Protein AF-A0A1E7GES3-F1 (afdb_monomer)

Sequence (206 aa):
MYNKTPISSASFEKSIEALRTAEHFNYSTVFGIPPYSEETYDLNSEGAPLFCSWVNRSVFEFFNKADSENVMKPSPYSPDGISWTKIVYALEVKPERNITTLPVKNSDSYTNSLLVVDDTGEELINTPVIEKIAFLRNGTYKHYSRNYQDIPQLNLTNHTFVRTSFERTYGTHMNVCVSINNQNLILDDDLNAILVRYSDGGYHFV

Radius of gyration: 19.33 Å; Cα contacts (8 Å, |Δi|>4): 380; chains: 1; bounding box: 48×32×54 Å

pLDDT: mean 76.45, std 16.02, range [36.81, 96.5]

Foldseek 3Di:
DPPPPDQDPVNVVVQVVLLVLLLPDCLCVQQVHDQWDQPPPPDPDPDRDIDGLHDHPVNVVVVVVCQVVCVVAPDPPPPADTKHKDKDKDKDKDFFWWKKWDWDDDPPDLFIWIWIATPVRDTLDTGPHDDSKWFDDPNGTDDDGGNDDDDDIDTDGGKMKMKIKMWMWIDDPQKIKIKIKIWIFIADPVRDGRMIHIDIDMDMGD

Structure (mmCIF, N/CA/C/O backbone):
data_AF-A0A1E7GES3-F1
#
_entry.id   AF-A0A1E7GES3-F1
#
loop_
_atom_site.group_PDB
_atom_site.id
_atom_site.type_symbol
_atom_site.label_atom_id
_atom_site.label_alt_id
_atom_site.label_comp_id
_atom_site.label_asym_id
_atom_site.label_entity_id
_atom_site.label_seq_id
_atom_site.pdbx_PDB_ins_code
_atom_site.Cartn_x
_atom_site.Cartn_y
_atom_site.Cartn_z
_atom_site.occupancy
_atom_site.B_iso_or_equiv
_atom_site.auth_seq_id
_atom_site.auth_comp_id
_atom_site.auth_asym_id
_atom_site.auth_atom_id
_atom_site.pdbx_PDB_model_num
ATOM 1 N N . MET A 1 1 ? 15.738 18.668 23.396 1.00 38.81 1 MET A N 1
ATOM 2 C CA . MET A 1 1 ? 15.346 17.284 23.741 1.00 38.81 1 MET A CA 1
ATOM 3 C C . MET A 1 1 ? 14.454 16.778 22.625 1.00 38.81 1 MET A C 1
ATOM 5 O O . MET A 1 1 ? 13.537 17.497 22.258 1.00 38.81 1 MET A O 1
ATOM 9 N N . TYR A 1 2 ? 14.737 15.610 22.047 1.00 43.72 2 TYR A N 1
ATOM 10 C CA . TYR A 1 2 ? 13.794 14.980 21.121 1.00 43.72 2 TYR A CA 1
ATOM 11 C C . TYR A 1 2 ? 12.596 14.490 21.938 1.00 43.72 2 TYR A C 1
ATOM 13 O O . TYR A 1 2 ? 12.787 13.678 22.844 1.00 43.72 2 TYR A O 1
ATOM 21 N N . ASN A 1 3 ? 11.389 14.977 21.639 1.00 47.75 3 ASN A N 1
ATOM 22 C CA . ASN A 1 3 ? 10.146 14.398 22.150 1.00 47.75 3 ASN A CA 1
ATOM 23 C C . ASN A 1 3 ? 9.973 13.013 21.514 1.00 47.75 3 ASN A C 1
ATOM 25 O O . ASN A 1 3 ? 9.274 12.853 20.519 1.00 47.75 3 ASN A O 1
ATOM 29 N N . LYS A 1 4 ? 10.685 12.012 22.035 1.00 54.91 4 LYS A N 1
ATOM 30 C CA . LYS A 1 4 ? 10.465 10.618 21.666 1.00 54.91 4 LYS A CA 1
ATOM 31 C C . LYS A 1 4 ? 9.252 10.143 22.446 1.00 54.91 4 LYS A C 1
ATOM 33 O O . LYS A 1 4 ? 9.386 9.758 23.604 1.00 54.91 4 LYS A O 1
ATOM 38 N N . THR A 1 5 ? 8.080 10.188 21.823 1.00 59.94 5 THR A N 1
ATOM 39 C CA . THR A 1 5 ? 6.953 9.372 22.276 1.00 59.94 5 THR A CA 1
ATOM 40 C C . THR A 1 5 ? 7.456 7.923 22.335 1.00 59.94 5 THR A C 1
ATOM 42 O O . THR A 1 5 ? 7.924 7.419 21.310 1.00 59.94 5 THR A O 1
ATOM 45 N N . PRO A 1 6 ? 7.487 7.273 23.512 1.00 66.19 6 PRO A N 1
ATOM 46 C CA . PRO A 1 6 ? 7.988 5.912 23.616 1.00 66.19 6 PRO A CA 1
ATOM 47 C C . PRO A 1 6 ? 7.076 4.978 22.819 1.00 66.19 6 PRO A C 1
ATOM 49 O O . PRO A 1 6 ? 5.867 4.961 23.034 1.00 66.19 6 PRO A O 1
ATOM 52 N N . ILE A 1 7 ? 7.658 4.202 21.907 1.00 68.75 7 ILE A N 1
ATOM 53 C CA . ILE A 1 7 ? 6.948 3.132 21.201 1.00 68.75 7 ILE A CA 1
ATOM 54 C C . ILE A 1 7 ? 6.957 1.907 22.119 1.00 68.75 7 ILE A C 1
ATOM 56 O O . ILE A 1 7 ? 8.018 1.505 22.601 1.00 68.75 7 ILE A O 1
ATOM 60 N N . SER A 1 8 ? 5.787 1.331 22.397 1.00 76.75 8 SER A N 1
ATOM 61 C CA . SER A 1 8 ? 5.688 0.101 23.191 1.00 76.75 8 SER A CA 1
ATOM 62 C C . SER A 1 8 ? 6.166 -1.114 22.382 1.00 76.75 8 SER A C 1
ATOM 64 O O . SER A 1 8 ? 6.062 -1.119 21.156 1.00 76.75 8 SER A O 1
ATOM 66 N N . SER A 1 9 ? 6.651 -2.171 23.051 1.00 74.75 9 SER A N 1
ATOM 67 C CA . SER A 1 9 ? 7.041 -3.422 22.364 1.00 74.75 9 SER A CA 1
ATOM 68 C C . SER A 1 9 ? 5.885 -4.002 21.550 1.00 74.75 9 SER A C 1
ATOM 70 O O . SER A 1 9 ? 6.075 -4.383 20.404 1.00 74.75 9 SER A O 1
ATOM 72 N N . ALA A 1 10 ? 4.668 -3.973 22.104 1.00 81.88 10 ALA A N 1
ATOM 73 C CA . ALA A 1 10 ? 3.470 -4.451 21.420 1.00 81.88 10 ALA A CA 1
ATOM 74 C C . ALA A 1 10 ? 3.170 -3.653 20.138 1.00 81.88 10 ALA A C 1
ATOM 76 O O . ALA A 1 10 ? 2.887 -4.241 19.100 1.00 81.88 10 ALA A O 1
ATOM 77 N N . SER A 1 11 ? 3.283 -2.320 20.182 1.00 79.31 11 SER A N 1
ATOM 78 C CA . SER A 1 11 ? 3.088 -1.467 19.001 1.00 79.31 11 SER A CA 1
ATOM 79 C C . SER A 1 11 ? 4.183 -1.696 17.949 1.00 79.31 11 SER A C 1
ATOM 81 O O . SER A 1 11 ? 3.908 -1.717 16.748 1.00 79.31 11 SER A O 1
ATOM 83 N N . PHE A 1 12 ? 5.422 -1.951 18.386 1.00 84.31 12 PHE A N 1
ATOM 84 C CA . PHE A 1 12 ? 6.518 -2.325 17.494 1.00 84.31 12 PHE A CA 1
ATOM 85 C C . PHE A 1 12 ? 6.279 -3.686 16.821 1.00 84.31 12 PHE A C 1
ATOM 87 O O . PHE A 1 12 ? 6.375 -3.783 15.601 1.00 84.31 12 PHE A O 1
ATOM 94 N N . GLU A 1 13 ? 5.921 -4.719 17.584 1.00 87.00 13 GLU A N 1
ATOM 95 C CA . GLU A 1 13 ? 5.613 -6.060 17.067 1.00 87.00 13 GLU A CA 1
ATOM 96 C C . GLU A 1 13 ? 4.455 -6.026 16.065 1.00 87.00 13 GLU A C 1
ATOM 98 O O . GLU A 1 13 ? 4.609 -6.521 14.946 1.00 87.00 13 GLU A O 1
ATOM 103 N N . LYS A 1 14 ? 3.359 -5.332 16.401 1.00 85.62 14 LYS A N 1
ATOM 104 C CA . LYS A 1 14 ? 2.244 -5.085 15.475 1.00 85.62 14 LYS A CA 1
ATOM 105 C C . LYS A 1 14 ? 2.695 -4.380 14.200 1.00 85.62 14 LYS A C 1
ATOM 107 O O . LYS A 1 14 ? 2.267 -4.744 13.111 1.00 85.62 14 LYS A O 1
ATOM 112 N N . SER A 1 15 ? 3.585 -3.393 14.307 1.00 88.44 15 SER A N 1
ATOM 113 C CA . SER A 1 15 ? 4.104 -2.677 13.134 1.00 88.44 15 SER A CA 1
ATOM 114 C C . SER A 1 15 ? 4.914 -3.593 12.210 1.00 88.44 15 SER A C 1
ATOM 116 O O . SER A 1 15 ? 4.820 -3.480 10.988 1.00 88.44 15 SER A O 1
ATOM 118 N N . ILE A 1 16 ? 5.687 -4.529 12.772 1.00 90.81 16 ILE A N 1
ATOM 119 C CA . ILE A 1 16 ? 6.416 -5.543 11.996 1.00 90.81 16 ILE A CA 1
ATOM 120 C C . ILE A 1 16 ? 5.449 -6.520 11.321 1.00 90.81 16 ILE A C 1
ATOM 122 O O . ILE A 1 16 ? 5.663 -6.896 10.167 1.00 90.81 16 ILE A O 1
ATOM 126 N N . GLU A 1 17 ? 4.391 -6.931 12.011 1.00 92.38 17 GLU A N 1
ATOM 127 C CA . GLU A 1 17 ? 3.385 -7.841 11.464 1.00 92.38 17 GLU A CA 1
ATOM 128 C C . GLU A 1 17 ? 2.563 -7.191 10.342 1.00 92.38 17 GLU A C 1
ATOM 130 O O . GLU A 1 17 ? 2.386 -7.781 9.272 1.00 92.38 17 GLU A O 1
ATOM 135 N N . ALA A 1 18 ? 2.162 -5.934 10.531 1.00 92.75 18 ALA A N 1
ATOM 136 C CA . ALA A 1 18 ? 1.518 -5.110 9.516 1.00 92.75 18 ALA A CA 1
ATOM 137 C C . ALA A 1 18 ? 2.400 -4.950 8.271 1.00 92.75 18 ALA A C 1
ATOM 139 O O . ALA A 1 18 ? 1.929 -5.130 7.147 1.00 92.75 18 ALA A O 1
ATOM 140 N N . LEU A 1 19 ? 3.696 -4.685 8.459 1.00 91.19 19 LEU A N 1
ATOM 141 C CA . LEU A 1 19 ? 4.647 -4.602 7.353 1.00 91.19 19 LEU A CA 1
ATOM 142 C C . LEU A 1 19 ? 4.754 -5.930 6.591 1.00 91.19 19 LEU A C 1
ATOM 144 O O . LEU A 1 19 ? 4.669 -5.942 5.364 1.00 91.19 19 LEU A O 1
ATOM 148 N N . ARG A 1 20 ? 4.900 -7.057 7.299 1.00 91.12 20 ARG A N 1
ATOM 149 C CA . ARG A 1 20 ? 4.947 -8.388 6.667 1.00 91.12 20 ARG A CA 1
ATOM 150 C C . ARG A 1 20 ? 3.675 -8.677 5.882 1.00 91.12 20 ARG A C 1
ATOM 152 O O . ARG A 1 20 ? 3.762 -9.186 4.769 1.00 91.12 20 ARG A O 1
ATOM 159 N N . THR A 1 21 ? 2.518 -8.330 6.437 1.00 92.06 21 THR A N 1
ATOM 160 C CA . THR A 1 21 ? 1.225 -8.476 5.759 1.00 92.06 21 THR A CA 1
ATOM 161 C C . THR A 1 21 ? 1.199 -7.667 4.469 1.00 92.06 21 THR A C 1
ATOM 163 O O . THR A 1 21 ? 0.837 -8.201 3.423 1.00 92.06 21 THR A O 1
ATOM 166 N N . ALA A 1 22 ? 1.659 -6.415 4.509 1.00 90.94 22 ALA A N 1
ATOM 167 C CA . ALA A 1 22 ? 1.709 -5.562 3.329 1.00 90.94 22 ALA A CA 1
ATOM 168 C C . ALA A 1 22 ? 2.637 -6.097 2.232 1.00 90.94 22 ALA A C 1
ATOM 170 O O . ALA A 1 22 ? 2.274 -6.068 1.058 1.00 90.94 22 ALA A O 1
ATOM 171 N N . GLU A 1 23 ? 3.797 -6.640 2.603 1.00 87.44 23 GLU A N 1
ATOM 172 C CA . GLU A 1 23 ? 4.754 -7.233 1.660 1.00 87.44 23 GLU A CA 1
ATOM 173 C C . GLU A 1 23 ? 4.228 -8.516 0.988 1.00 87.44 23 GLU A C 1
ATOM 175 O O . GLU A 1 23 ? 4.597 -8.810 -0.150 1.00 87.44 23 GLU A O 1
ATOM 180 N N . HIS A 1 24 ? 3.348 -9.266 1.659 1.00 87.50 24 HIS A N 1
ATOM 181 C CA . HIS A 1 24 ? 2.727 -10.484 1.120 1.00 87.50 24 HIS A CA 1
ATOM 182 C C . HIS A 1 24 ? 1.350 -10.236 0.493 1.00 87.50 24 HIS A C 1
ATOM 184 O O . HIS A 1 24 ? 0.748 -11.160 -0.062 1.00 87.50 24 HIS A O 1
ATOM 190 N N . PHE A 1 25 ? 0.841 -9.005 0.561 1.00 89.12 25 PHE A N 1
ATOM 191 C CA . PHE A 1 25 ? -0.470 -8.676 0.032 1.00 89.12 25 PHE A CA 1
ATOM 192 C C . PHE A 1 25 ? -0.490 -8.796 -1.496 1.00 89.12 25 PHE A C 1
ATOM 194 O O . PHE A 1 25 ? 0.336 -8.217 -2.202 1.00 89.12 25 PHE A O 1
ATOM 201 N N . ASN A 1 26 ? -1.457 -9.544 -2.026 1.00 86.31 26 ASN A N 1
ATOM 202 C CA . ASN A 1 26 ? -1.526 -9.863 -3.448 1.00 86.31 26 ASN A CA 1
ATOM 203 C C . ASN A 1 26 ? -2.291 -8.780 -4.232 1.00 86.31 26 ASN A C 1
ATOM 205 O O . ASN A 1 26 ? -3.466 -8.937 -4.578 1.00 86.31 26 ASN A O 1
ATOM 209 N N . TYR A 1 27 ? -1.602 -7.677 -4.538 1.00 85.69 27 TYR A N 1
ATOM 210 C CA . TYR A 1 27 ? -2.146 -6.571 -5.337 1.00 85.69 27 TYR A CA 1
ATOM 211 C C . TYR A 1 27 ? -2.592 -7.008 -6.739 1.00 85.69 27 TYR A C 1
ATOM 213 O O . TYR A 1 27 ? -3.569 -6.466 -7.255 1.00 85.69 27 TYR A O 1
ATOM 221 N N . SER A 1 28 ? -1.926 -8.006 -7.330 1.00 81.69 28 SER A N 1
ATOM 222 C CA . SER A 1 28 ? -2.285 -8.580 -8.632 1.00 81.69 28 SER A CA 1
ATOM 223 C C . SER A 1 28 ? -3.689 -9.167 -8.642 1.00 81.69 28 SER A C 1
ATOM 225 O O . SER A 1 28 ? -4.471 -8.888 -9.546 1.00 81.69 28 SER A O 1
ATOM 227 N N . THR A 1 29 ? -4.033 -9.940 -7.611 1.00 85.06 29 THR A N 1
ATOM 228 C CA . THR A 1 29 ? -5.359 -10.562 -7.482 1.00 85.06 29 THR A CA 1
ATOM 229 C C . THR A 1 29 ? -6.433 -9.523 -7.238 1.00 85.06 29 THR A C 1
ATOM 231 O O . THR A 1 29 ? -7.508 -9.616 -7.820 1.00 85.06 29 THR A O 1
ATOM 234 N N . VAL A 1 30 ? -6.135 -8.525 -6.402 1.00 88.25 30 VAL A N 1
ATOM 235 C CA . VAL A 1 30 ? -7.057 -7.420 -6.152 1.00 88.25 30 VAL A CA 1
ATOM 236 C C . VAL A 1 30 ? -7.297 -6.688 -7.467 1.00 88.25 30 VAL A C 1
ATOM 238 O O . VAL A 1 30 ? -8.394 -6.742 -7.994 1.00 88.25 30 VAL A O 1
ATOM 241 N N . PHE A 1 31 ? -6.291 -6.067 -8.075 1.00 85.62 31 PHE A N 1
ATOM 242 C CA . PHE A 1 31 ? -6.511 -5.180 -9.223 1.00 85.62 31 PHE A CA 1
ATOM 243 C C . PHE A 1 31 ? -6.587 -5.863 -10.593 1.00 85.62 31 PHE A C 1
ATOM 245 O O . PHE A 1 31 ? -6.745 -5.165 -11.593 1.00 85.62 31 PHE A O 1
ATOM 252 N N . GLY A 1 32 ? -6.479 -7.192 -10.666 1.00 83.25 32 GLY A N 1
ATOM 253 C CA . GLY A 1 32 ? -6.430 -7.921 -11.935 1.00 83.25 32 GLY A CA 1
ATOM 254 C C . GLY A 1 32 ? -5.218 -7.546 -12.793 1.00 83.25 32 GLY A C 1
ATOM 255 O O . GLY A 1 32 ? -5.300 -7.586 -14.018 1.00 83.25 32 GLY A O 1
ATOM 256 N N . ILE A 1 33 ? -4.114 -7.138 -12.159 1.00 78.69 33 ILE A N 1
ATOM 257 C CA . ILE A 1 33 ? -2.877 -6.732 -12.836 1.00 78.69 33 ILE A CA 1
ATOM 258 C C . ILE A 1 33 ? -1.853 -7.866 -12.779 1.00 78.69 33 ILE A C 1
ATOM 260 O O . ILE A 1 33 ? -1.766 -8.556 -11.759 1.00 78.69 33 ILE A O 1
ATOM 264 N N . PRO A 1 34 ? -1.046 -8.077 -13.829 1.00 75.56 34 PRO A N 1
ATOM 265 C CA . PRO A 1 34 ? 0.044 -9.033 -13.741 1.00 75.56 34 PRO A CA 1
ATOM 266 C C . PRO A 1 34 ? 1.070 -8.558 -12.691 1.00 75.56 34 PRO A C 1
ATOM 268 O O . PRO A 1 34 ? 1.176 -7.360 -12.431 1.00 75.56 34 PRO A O 1
ATOM 271 N N . PRO A 1 35 ? 1.819 -9.469 -12.045 1.00 66.94 35 PRO A N 1
ATOM 272 C CA . PRO A 1 35 ? 2.854 -9.096 -11.072 1.00 66.94 35 PRO A CA 1
ATOM 273 C C . PRO A 1 35 ? 4.025 -8.342 -11.723 1.00 66.94 35 PRO A C 1
ATOM 275 O O . PRO A 1 35 ? 4.692 -7.535 -11.071 1.00 66.94 35 PRO A O 1
ATOM 278 N N . TYR A 1 36 ? 4.228 -8.577 -13.019 1.00 67.31 36 TYR A N 1
ATOM 279 C CA . TYR A 1 36 ? 5.188 -7.890 -13.867 1.00 67.31 36 TYR A CA 1
ATOM 280 C C . TYR A 1 36 ? 4.473 -7.408 -15.122 1.00 67.31 36 TYR A C 1
ATOM 282 O O . TYR A 1 36 ? 3.699 -8.159 -15.715 1.00 67.31 36 TYR A O 1
ATOM 290 N N . SER A 1 37 ? 4.742 -6.174 -15.524 1.00 62.34 37 SER A N 1
ATOM 291 C CA . SER A 1 37 ? 4.266 -5.630 -16.788 1.00 62.34 37 SER A CA 1
ATOM 292 C C . SER A 1 37 ? 5.451 -5.445 -17.723 1.00 62.34 37 SER A C 1
ATOM 294 O O . SER A 1 37 ? 6.488 -4.900 -17.342 1.00 62.34 37 SER A O 1
ATOM 296 N N . GLU A 1 38 ? 5.291 -5.879 -18.963 1.00 53.56 38 GLU A N 1
ATOM 297 C CA . GLU A 1 38 ? 6.081 -5.361 -20.071 1.00 53.56 38 GLU A CA 1
ATOM 298 C C . GLU A 1 38 ? 5.324 -4.125 -20.555 1.00 53.56 38 GLU A C 1
ATOM 300 O O . GLU A 1 38 ? 4.338 -4.252 -21.278 1.00 53.56 38 GLU A O 1
ATOM 305 N N . GLU A 1 39 ? 5.674 -2.921 -20.089 1.00 49.78 39 GLU A N 1
ATOM 306 C CA . GLU A 1 39 ? 5.153 -1.753 -20.799 1.00 49.78 39 GLU A CA 1
ATOM 307 C C . GLU A 1 39 ? 5.829 -1.664 -22.164 1.00 49.78 39 GLU A C 1
ATOM 309 O O . GLU A 1 39 ? 7.052 -1.588 -22.285 1.00 49.78 39 GLU A O 1
ATOM 314 N N . THR A 1 40 ? 4.976 -1.641 -23.184 1.00 42.75 40 THR A N 1
ATOM 315 C CA . THR A 1 40 ? 5.239 -1.319 -24.584 1.00 42.75 40 THR A CA 1
ATOM 316 C C . THR A 1 40 ? 5.593 0.161 -24.748 1.00 42.75 40 THR A C 1
ATOM 318 O O . THR A 1 40 ? 4.957 0.873 -25.525 1.00 42.75 40 THR A O 1
ATOM 321 N N . TYR A 1 41 ? 6.587 0.674 -24.019 1.00 43.69 41 TYR A N 1
ATOM 322 C CA . TYR A 1 41 ? 7.358 1.762 -24.610 1.00 43.69 41 TYR A CA 1
ATOM 323 C C . TYR A 1 41 ? 8.128 1.111 -25.742 1.00 43.69 41 TYR A C 1
ATOM 325 O O . TYR A 1 41 ? 8.923 0.212 -25.494 1.00 43.69 41 TYR A O 1
ATOM 333 N N . ASP A 1 42 ? 7.764 1.503 -26.957 1.00 37.16 42 ASP A N 1
ATOM 334 C CA . ASP A 1 42 ? 8.139 0.983 -28.271 1.00 37.16 42 ASP A CA 1
ATOM 335 C C . ASP A 1 42 ? 9.669 0.922 -28.476 1.00 37.16 42 ASP A C 1
ATOM 337 O O . ASP A 1 42 ? 10.272 1.642 -29.269 1.00 37.16 42 ASP A O 1
ATOM 341 N N . LEU A 1 43 ? 10.336 0.080 -27.697 1.00 40.78 43 LEU A N 1
ATOM 342 C CA . LEU A 1 43 ? 11.737 -0.253 -27.803 1.00 40.78 43 LEU A CA 1
ATOM 343 C C . LEU A 1 43 ? 11.761 -1.645 -28.411 1.00 40.78 43 LEU A C 1
ATOM 345 O O . LEU A 1 43 ? 11.716 -2.656 -27.716 1.00 40.78 43 LEU A O 1
ATOM 349 N N . ASN A 1 44 ? 11.849 -1.670 -29.740 1.00 37.31 44 ASN A N 1
ATOM 350 C CA . ASN A 1 44 ? 12.188 -2.829 -30.574 1.00 37.31 44 ASN A CA 1
ATOM 351 C C . ASN A 1 44 ? 13.583 -3.420 -30.250 1.00 37.31 44 ASN A C 1
ATOM 353 O O . ASN A 1 44 ? 14.296 -3.884 -31.136 1.00 37.31 44 ASN A O 1
ATOM 357 N N . SER A 1 45 ? 14.017 -3.380 -28.995 1.00 40.56 45 SER A N 1
ATOM 358 C CA . SER A 1 45 ? 15.297 -3.881 -28.530 1.00 40.56 45 SER A CA 1
ATOM 359 C C . SER A 1 45 ? 15.054 -4.972 -27.502 1.00 40.56 45 SER A C 1
ATOM 361 O O . SER A 1 45 ? 14.470 -4.719 -26.447 1.00 40.56 45 SER A O 1
ATOM 363 N N . GLU A 1 46 ? 15.540 -6.175 -27.804 1.00 36.81 46 GLU A N 1
ATOM 364 C CA . GLU A 1 46 ? 15.803 -7.218 -26.815 1.00 36.81 46 GLU A CA 1
ATOM 365 C C . GLU A 1 46 ? 16.443 -6.578 -25.568 1.00 36.81 46 GLU A C 1
ATOM 367 O O . GLU A 1 46 ? 17.569 -6.083 -25.626 1.00 36.81 46 GLU A O 1
ATOM 372 N N . GLY A 1 47 ? 15.693 -6.508 -24.462 1.00 44.81 47 GLY A N 1
ATOM 373 C CA . GLY A 1 47 ? 16.136 -5.834 -23.235 1.00 44.81 47 GLY A CA 1
ATOM 374 C C . GLY A 1 47 ? 15.199 -4.767 -22.662 1.00 44.81 47 GLY A C 1
ATOM 375 O O . GLY A 1 47 ? 15.637 -4.021 -21.785 1.00 44.81 47 GLY A O 1
ATOM 376 N N . ALA A 1 48 ? 13.935 -4.682 -23.102 1.00 43.44 48 ALA A N 1
ATOM 377 C CA . ALA A 1 48 ? 12.943 -3.836 -22.437 1.00 43.44 48 ALA A CA 1
ATOM 378 C C . ALA A 1 48 ? 12.891 -4.151 -20.922 1.00 43.44 48 ALA A C 1
ATOM 380 O O . ALA A 1 48 ? 12.960 -5.317 -20.517 1.00 43.44 48 ALA A O 1
ATOM 381 N N . PRO A 1 49 ? 12.815 -3.142 -20.045 1.00 49.28 49 PRO A N 1
ATOM 382 C CA . PR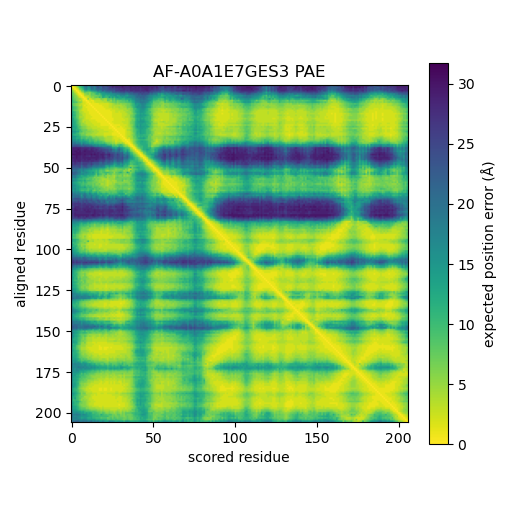O A 1 49 ? 12.940 -3.360 -18.613 1.00 49.28 49 PRO A CA 1
ATOM 383 C C . PRO A 1 49 ? 11.647 -3.954 -18.085 1.00 49.28 49 PRO A C 1
ATOM 385 O O . PRO A 1 49 ? 10.577 -3.383 -18.265 1.00 49.28 49 PRO A O 1
ATOM 388 N N . LEU A 1 50 ? 11.764 -5.051 -17.340 1.00 54.44 50 LEU A N 1
ATOM 389 C CA . LEU A 1 50 ? 10.660 -5.565 -16.537 1.00 54.44 50 LEU A CA 1
ATOM 390 C C . LEU A 1 50 ? 10.172 -4.484 -15.561 1.00 54.44 50 LEU A C 1
ATOM 392 O O . LEU A 1 50 ? 10.927 -4.053 -14.678 1.00 54.44 50 LEU A O 1
ATOM 396 N N . PHE A 1 51 ? 8.913 -4.064 -15.703 1.00 61.47 51 PHE A N 1
ATOM 397 C CA . PHE A 1 51 ? 8.241 -3.224 -14.720 1.00 61.47 51 PHE A CA 1
ATOM 398 C C . PHE A 1 51 ? 7.692 -4.129 -13.625 1.00 61.47 51 PHE A C 1
ATOM 400 O O . PHE A 1 51 ? 6.877 -5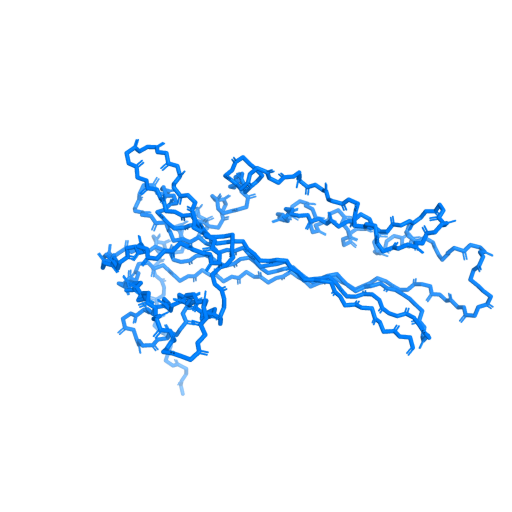.019 -13.873 1.00 61.47 51 PHE A O 1
ATOM 407 N N . CYS A 1 52 ? 8.148 -3.914 -12.394 1.00 61.69 52 CYS A N 1
ATOM 408 C CA . CYS A 1 52 ? 7.583 -4.607 -11.245 1.00 61.69 52 CYS A CA 1
ATOM 409 C C . CYS A 1 52 ? 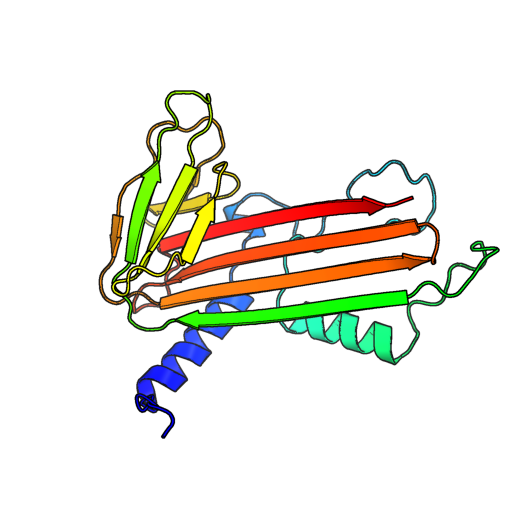6.288 -3.903 -10.855 1.00 61.69 52 CYS A C 1
ATOM 411 O O . CYS A 1 52 ? 6.307 -2.854 -10.209 1.00 61.69 52 CYS A O 1
ATOM 413 N N . SER A 1 53 ? 5.162 -4.482 -11.265 1.00 64.62 53 SER A N 1
ATOM 414 C CA . SER A 1 53 ? 3.838 -4.049 -10.820 1.00 64.62 53 SER A CA 1
ATOM 415 C C . SER A 1 53 ? 3.611 -4.405 -9.350 1.00 64.62 53 SER A C 1
ATOM 417 O O . SER A 1 53 ? 2.802 -3.784 -8.673 1.00 64.62 53 SER A O 1
ATOM 419 N N . TRP A 1 54 ? 4.369 -5.354 -8.805 1.00 68.00 54 TRP A N 1
ATOM 420 C CA . TRP A 1 54 ? 4.376 -5.666 -7.383 1.00 68.00 54 TRP A CA 1
ATOM 421 C C . TRP A 1 54 ? 5.800 -5.684 -6.837 1.00 68.00 54 TRP A C 1
ATOM 423 O O . TRP A 1 54 ? 6.692 -6.301 -7.418 1.00 68.00 54 TRP A O 1
ATOM 433 N N . VAL A 1 55 ? 6.008 -5.005 -5.708 1.00 67.00 55 VAL A N 1
ATOM 434 C CA . VAL A 1 55 ? 7.300 -4.960 -5.029 1.00 67.00 55 VAL A CA 1
ATOM 435 C C . VAL A 1 55 ? 7.137 -5.373 -3.575 1.00 67.00 55 VAL A C 1
ATOM 437 O O . VAL A 1 55 ? 6.337 -4.811 -2.838 1.00 67.00 55 VAL A O 1
ATOM 440 N N . ASN A 1 56 ? 7.952 -6.335 -3.160 1.00 73.31 56 ASN A N 1
ATOM 441 C CA . ASN A 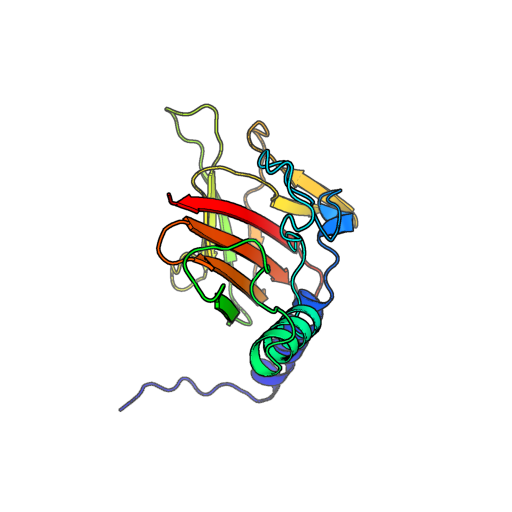1 56 ? 8.177 -6.675 -1.763 1.00 73.31 56 ASN A CA 1
ATOM 442 C C . ASN A 1 56 ? 9.684 -6.650 -1.466 1.00 73.31 56 ASN A C 1
ATOM 444 O O . ASN A 1 56 ? 10.508 -6.469 -2.372 1.00 73.31 56 ASN A O 1
ATOM 448 N N . ARG A 1 57 ? 10.060 -6.857 -0.199 1.00 73.81 57 ARG A N 1
ATOM 449 C CA . ARG A 1 57 ? 11.470 -6.882 0.212 1.00 73.81 57 ARG A CA 1
ATOM 450 C C . ARG A 1 57 ? 12.311 -7.885 -0.581 1.00 73.81 57 ARG A C 1
ATOM 452 O O . ARG A 1 57 ? 13.443 -7.560 -0.914 1.00 73.81 57 ARG A O 1
ATOM 459 N N . SER A 1 58 ? 11.786 -9.059 -0.932 1.00 74.75 58 SER A N 1
ATOM 460 C CA . SER A 1 58 ? 12.539 -10.046 -1.720 1.00 74.75 58 SER A CA 1
ATOM 461 C C . SER A 1 58 ? 12.837 -9.555 -3.138 1.00 74.75 58 SER A C 1
ATOM 463 O O . SER A 1 58 ? 13.943 -9.758 -3.636 1.00 74.75 58 SER A O 1
ATOM 465 N N . VAL A 1 59 ? 11.885 -8.867 -3.776 1.00 72.56 59 VAL A N 1
ATOM 466 C CA . VAL A 1 59 ? 12.094 -8.219 -5.081 1.00 72.56 59 VAL A CA 1
ATOM 467 C C . VAL A 1 59 ? 13.165 -7.132 -4.968 1.00 72.56 59 VAL A C 1
ATOM 469 O O . VAL A 1 59 ? 14.081 -7.088 -5.787 1.00 72.56 59 VAL A O 1
ATOM 472 N N . PHE A 1 60 ? 13.102 -6.298 -3.926 1.00 75.94 60 PHE A N 1
ATOM 473 C CA . PHE A 1 60 ? 14.137 -5.297 -3.660 1.00 75.94 60 PHE A CA 1
ATOM 474 C C . PHE A 1 60 ? 15.520 -5.933 -3.461 1.00 75.94 60 PHE A C 1
ATOM 476 O O . PHE A 1 60 ? 16.476 -5.526 -4.116 1.00 75.94 60 PHE A O 1
ATOM 483 N N . GLU A 1 61 ? 15.637 -6.944 -2.598 1.00 77.81 61 GLU A N 1
ATOM 484 C CA . GLU A 1 61 ? 16.907 -7.617 -2.302 1.00 77.81 61 GLU A CA 1
ATOM 485 C C . GLU A 1 61 ? 17.504 -8.290 -3.539 1.00 77.81 61 GLU A C 1
ATOM 487 O O . GLU A 1 61 ? 18.716 -8.208 -3.746 1.00 77.81 61 GLU A O 1
ATOM 492 N N . PHE A 1 62 ? 16.669 -8.897 -4.388 1.00 75.12 62 PHE A N 1
ATOM 493 C CA . PHE A 1 62 ? 17.102 -9.452 -5.668 1.00 75.12 62 PHE A CA 1
ATOM 494 C C . PHE A 1 62 ? 17.769 -8.385 -6.533 1.00 75.12 62 PHE A C 1
ATOM 496 O O . PHE A 1 62 ? 18.897 -8.578 -6.990 1.00 75.12 62 PHE A O 1
ATOM 503 N N . PHE A 1 63 ? 17.103 -7.248 -6.738 1.00 69.62 63 PHE A N 1
ATOM 504 C CA . PHE A 1 63 ? 17.670 -6.218 -7.592 1.00 69.62 63 PHE A CA 1
ATOM 505 C C . PHE A 1 63 ? 18.867 -5.507 -6.958 1.00 69.62 63 PHE A C 1
ATOM 507 O O . PHE A 1 63 ? 19.828 -5.212 -7.660 1.00 69.62 63 PHE A O 1
ATOM 514 N N . ASN A 1 64 ? 18.842 -5.273 -5.646 1.00 72.94 64 ASN A N 1
ATOM 515 C CA . ASN A 1 64 ? 19.970 -4.701 -4.914 1.00 72.94 64 ASN A CA 1
ATOM 516 C C . ASN A 1 64 ? 21.213 -5.598 -5.032 1.00 72.94 64 ASN A C 1
ATOM 518 O O . ASN A 1 64 ? 22.324 -5.115 -5.240 1.00 72.94 64 ASN A O 1
ATOM 522 N N . LYS A 1 65 ? 21.023 -6.921 -4.967 1.00 73.56 65 LYS A N 1
ATOM 523 C CA . LYS A 1 65 ? 22.091 -7.890 -5.207 1.00 73.56 65 LYS A CA 1
ATOM 524 C C . LYS A 1 65 ? 22.575 -7.847 -6.658 1.00 73.56 65 LYS A C 1
ATOM 526 O O . LYS A 1 65 ? 23.777 -7.729 -6.879 1.00 73.56 65 LYS A O 1
ATOM 531 N N . ALA A 1 66 ? 21.663 -7.891 -7.629 1.00 66.00 66 ALA A N 1
ATOM 532 C CA . ALA A 1 66 ? 22.003 -7.865 -9.054 1.00 66.00 66 ALA A CA 1
ATOM 533 C C . ALA A 1 66 ? 22.771 -6.595 -9.469 1.00 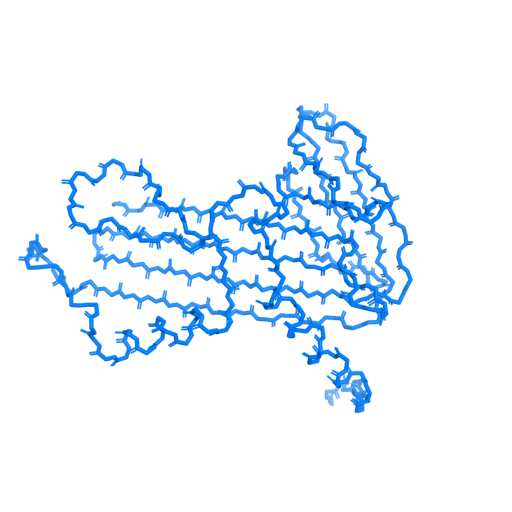66.00 66 ALA A C 1
ATOM 535 O O . ALA A 1 66 ? 23.680 -6.679 -10.298 1.00 66.00 66 ALA A O 1
ATOM 536 N N . ASP A 1 67 ? 22.428 -5.450 -8.873 1.00 63.91 67 ASP A N 1
ATOM 537 C CA . ASP A 1 67 ? 23.138 -4.178 -9.033 1.00 63.91 67 ASP A CA 1
ATOM 538 C C . ASP A 1 67 ? 24.547 -4.250 -8.420 1.00 63.91 67 ASP A C 1
ATOM 540 O O . ASP A 1 67 ? 25.539 -4.019 -9.109 1.00 63.91 67 ASP A O 1
ATOM 544 N N . SER A 1 68 ? 24.661 -4.706 -7.164 1.00 63.53 68 SER A N 1
ATOM 545 C CA . SER A 1 68 ? 25.955 -4.837 -6.470 1.00 63.53 68 SER A CA 1
ATOM 546 C C . SER A 1 68 ? 26.939 -5.795 -7.155 1.00 63.53 68 SER A C 1
ATOM 548 O O . SER A 1 68 ? 28.153 -5.603 -7.090 1.00 63.53 68 SER A O 1
ATOM 550 N N . GLU A 1 69 ? 26.423 -6.821 -7.833 1.00 63.34 69 GLU A N 1
ATOM 551 C CA . GLU A 1 69 ? 27.217 -7.827 -8.537 1.00 63.34 69 GLU A CA 1
ATOM 552 C C . GLU A 1 69 ? 27.541 -7.410 -9.989 1.00 63.34 69 GLU A C 1
ATOM 554 O O . GLU A 1 69 ? 28.193 -8.168 -10.708 1.00 63.34 69 GLU A O 1
ATOM 559 N N . ASN A 1 70 ? 27.121 -6.214 -10.439 1.00 58.41 70 ASN A N 1
ATOM 560 C CA . ASN A 1 70 ? 27.225 -5.741 -11.832 1.00 58.41 70 ASN A CA 1
ATOM 561 C C . ASN A 1 70 ? 26.669 -6.752 -12.857 1.00 58.41 70 ASN A C 1
ATOM 563 O O . ASN A 1 70 ? 27.134 -6.833 -14.000 1.00 58.41 70 ASN A O 1
ATOM 567 N N . VAL A 1 71 ? 25.691 -7.568 -12.450 1.00 54.66 71 VAL A N 1
ATOM 568 C CA . VAL A 1 71 ? 25.096 -8.606 -13.308 1.00 54.66 71 VAL A CA 1
ATOM 569 C C . VAL A 1 71 ? 24.226 -7.964 -14.384 1.00 54.66 71 VAL A C 1
ATOM 571 O O . VAL A 1 71 ? 24.140 -8.483 -15.498 1.00 54.66 71 VAL A O 1
ATOM 574 N N . MET A 1 72 ? 23.670 -6.782 -14.104 1.00 54.22 72 MET A N 1
ATOM 575 C CA . MET A 1 72 ? 23.110 -5.895 -15.122 1.00 54.22 72 MET A CA 1
ATOM 576 C C . MET A 1 72 ? 24.242 -5.211 -15.896 1.00 54.22 72 MET A C 1
ATOM 578 O O . MET A 1 72 ? 24.505 -4.022 -15.738 1.00 54.22 72 MET A O 1
ATOM 582 N N . LYS A 1 73 ? 24.968 -5.989 -16.704 1.00 47.41 73 LYS A N 1
ATOM 583 C CA . LYS A 1 73 ? 26.020 -5.451 -17.568 1.00 47.41 73 LYS A CA 1
ATOM 584 C C . LYS A 1 73 ? 25.422 -4.410 -18.524 1.00 47.41 73 LYS A C 1
ATOM 586 O O . LYS A 1 73 ? 24.312 -4.624 -19.018 1.00 47.41 73 LYS A O 1
ATOM 591 N N . PRO A 1 74 ? 26.158 -3.330 -18.842 1.00 49.53 74 PRO A N 1
ATOM 592 C CA . PRO A 1 74 ? 25.774 -2.425 -19.916 1.00 49.53 74 PRO A CA 1
ATOM 593 C C . PRO A 1 74 ? 25.526 -3.232 -21.189 1.00 49.53 74 PRO A C 1
ATOM 595 O O . PRO A 1 74 ? 26.297 -4.146 -21.502 1.00 49.53 74 PRO A O 1
ATOM 598 N N . SER A 1 75 ? 24.460 -2.900 -21.917 1.00 45.94 75 SER A N 1
ATOM 599 C CA . SER A 1 75 ? 24.238 -3.490 -23.234 1.00 45.94 75 SER A CA 1
ATOM 600 C C . SER A 1 75 ? 25.481 -3.249 -24.102 1.00 45.94 75 SER A C 1
ATOM 602 O O . SER A 1 75 ? 25.944 -2.107 -24.178 1.00 45.94 75 SER A O 1
ATOM 604 N N . PRO A 1 76 ? 26.018 -4.276 -24.787 1.00 46.66 76 PRO A N 1
ATOM 605 C CA . PRO A 1 76 ? 27.140 -4.109 -25.712 1.00 46.66 76 PRO A CA 1
ATOM 606 C C . PRO A 1 76 ? 26.804 -3.193 -26.904 1.00 46.66 76 PRO A C 1
ATOM 608 O O . PRO A 1 76 ? 27.700 -2.830 -27.659 1.00 46.66 76 PRO A O 1
ATOM 611 N N . TYR A 1 77 ? 25.535 -2.796 -27.057 1.00 48.28 77 TYR A N 1
ATOM 612 C CA . TYR A 1 77 ? 25.049 -1.868 -28.077 1.00 48.28 77 TYR A CA 1
ATOM 613 C C . TYR A 1 77 ? 24.873 -0.423 -27.581 1.00 48.28 77 TYR A C 1
ATOM 615 O O . TYR A 1 77 ? 24.338 0.393 -28.323 1.00 48.28 77 TYR A O 1
ATOM 623 N N . SER A 1 78 ? 25.298 -0.092 -26.355 1.00 49.16 78 SER A N 1
ATOM 624 C CA . SER A 1 78 ? 25.373 1.289 -25.851 1.00 49.16 78 SER A CA 1
ATOM 625 C C . SER A 1 78 ? 26.723 1.894 -26.258 1.00 49.16 78 SER A C 1
ATOM 627 O O . SER A 1 78 ? 27.732 1.554 -25.634 1.00 49.16 78 SER A O 1
ATOM 629 N N . PRO A 1 79 ? 26.796 2.765 -27.284 1.00 47.66 79 PRO A N 1
ATOM 630 C CA . PRO A 1 79 ? 28.073 3.318 -27.734 1.00 47.66 79 PRO A CA 1
ATOM 631 C C . PRO A 1 79 ? 28.689 4.262 -26.689 1.00 47.66 79 PRO A C 1
ATOM 633 O O . PRO A 1 79 ? 29.902 4.445 -26.679 1.00 47.66 79 PRO A O 1
ATOM 636 N N . ASP A 1 80 ? 27.869 4.797 -25.771 1.00 48.44 80 ASP A N 1
ATOM 637 C CA . ASP A 1 80 ? 28.222 5.966 -24.960 1.00 48.44 80 ASP A CA 1
ATOM 638 C C . ASP A 1 80 ? 28.035 5.786 -23.437 1.00 48.44 80 ASP A C 1
ATOM 640 O O . ASP A 1 80 ? 27.885 6.756 -22.693 1.00 48.44 80 ASP A O 1
ATOM 644 N N . GLY A 1 81 ? 28.106 4.561 -22.909 1.00 51.59 81 GLY A N 1
ATOM 645 C CA . GLY A 1 81 ? 28.486 4.388 -21.502 1.00 51.59 81 GLY A CA 1
ATOM 646 C C . GLY A 1 81 ? 27.699 3.384 -20.672 1.00 51.59 81 GLY A C 1
ATOM 647 O O . GLY A 1 81 ? 26.756 2.729 -21.118 1.00 51.59 81 GLY A O 1
ATOM 648 N N . ILE A 1 82 ? 28.180 3.268 -19.432 1.00 52.50 82 ILE A N 1
ATOM 649 C CA . ILE A 1 82 ? 27.727 2.346 -18.394 1.00 52.50 82 ILE A CA 1
ATOM 650 C C . ILE A 1 82 ? 26.252 2.620 -18.097 1.00 52.50 82 ILE A C 1
ATOM 652 O O . ILE A 1 82 ? 25.898 3.698 -17.617 1.00 52.50 82 ILE A O 1
ATOM 656 N N . SER A 1 83 ? 25.401 1.635 -18.377 1.00 58.06 83 SER A N 1
ATOM 657 C CA . SER A 1 83 ? 24.033 1.631 -17.874 1.00 58.06 83 SER A CA 1
ATOM 658 C C . SER A 1 83 ? 24.092 1.480 -16.358 1.00 58.06 83 SER A C 1
ATOM 660 O O . SER A 1 83 ? 24.672 0.516 -15.864 1.00 58.06 83 SER A O 1
ATOM 662 N N . TRP A 1 84 ? 23.533 2.433 -15.622 1.00 61.03 84 TRP A N 1
ATOM 663 C CA . TRP A 1 84 ? 23.423 2.342 -14.169 1.00 61.03 84 TRP A CA 1
ATOM 664 C C . TRP A 1 84 ? 21.992 1.987 -13.793 1.00 61.03 84 TRP A C 1
ATOM 666 O O . TRP A 1 84 ? 21.051 2.329 -14.511 1.00 61.03 84 TRP A O 1
ATOM 676 N N . THR A 1 85 ? 21.834 1.296 -12.669 1.00 64.62 85 THR A N 1
ATOM 677 C CA . THR A 1 85 ? 20.541 1.074 -12.033 1.00 64.62 85 THR A CA 1
ATOM 678 C C . THR A 1 85 ? 20.594 1.698 -10.642 1.00 64.62 85 THR A C 1
ATOM 680 O O . THR A 1 85 ? 21.593 1.605 -9.941 1.00 64.62 85 THR A O 1
ATOM 683 N N . LYS A 1 86 ? 19.536 2.397 -10.241 1.00 71.19 86 LYS A N 1
ATOM 684 C CA . LYS A 1 86 ? 19.348 2.884 -8.872 1.00 71.19 86 LYS A CA 1
ATOM 685 C C . LYS A 1 86 ? 18.010 2.395 -8.378 1.00 71.19 86 LYS A C 1
ATOM 687 O O . LYS A 1 86 ? 17.009 2.519 -9.083 1.00 71.19 86 LYS A O 1
ATOM 692 N N . ILE A 1 87 ? 18.004 1.883 -7.156 1.00 73.19 87 ILE A N 1
ATOM 693 C CA . ILE A 1 87 ? 16.805 1.344 -6.534 1.00 73.19 87 ILE A CA 1
ATOM 694 C C . ILE A 1 87 ? 16.625 1.979 -5.174 1.00 73.19 87 ILE A C 1
ATOM 696 O O . ILE A 1 87 ? 17.538 1.987 -4.350 1.00 73.19 87 ILE A O 1
ATOM 700 N N . VAL A 1 88 ? 15.435 2.518 -4.949 1.00 79.38 88 VAL A N 1
ATOM 701 C CA . VAL A 1 88 ? 15.023 3.078 -3.669 1.00 79.38 88 VAL A CA 1
ATOM 702 C C . VAL A 1 88 ? 13.817 2.286 -3.198 1.00 79.38 88 VAL A C 1
ATOM 704 O O . VAL A 1 88 ? 12.840 2.151 -3.927 1.00 79.38 88 VAL A O 1
ATOM 707 N N . TYR A 1 89 ? 13.895 1.762 -1.980 1.00 81.69 89 TYR A N 1
ATOM 708 C CA . TYR A 1 89 ? 12.785 1.100 -1.307 1.00 81.69 89 TYR A CA 1
ATOM 709 C C . TYR A 1 89 ? 12.534 1.812 0.014 1.00 81.69 89 TYR A C 1
ATOM 711 O O . TYR A 1 89 ? 13.432 1.908 0.853 1.00 81.69 89 TYR A O 1
ATOM 719 N N . ALA A 1 90 ? 11.328 2.343 0.180 1.00 85.88 90 ALA A N 1
ATOM 720 C CA . ALA A 1 90 ? 10.918 3.056 1.375 1.00 85.88 90 ALA A CA 1
ATOM 721 C C . ALA A 1 90 ? 9.689 2.392 1.991 1.00 85.88 90 ALA A C 1
ATOM 723 O O . ALA A 1 90 ? 8.759 1.984 1.293 1.00 85.88 90 ALA A O 1
ATOM 724 N N . LEU A 1 91 ? 9.712 2.308 3.318 1.00 90.06 91 LEU A N 1
ATOM 725 C CA . LEU A 1 91 ? 8.669 1.707 4.129 1.00 90.06 91 LEU A CA 1
ATOM 726 C C . LEU A 1 91 ? 8.214 2.700 5.182 1.00 90.06 91 LEU A C 1
ATOM 728 O O . LEU A 1 91 ? 9.032 3.308 5.874 1.00 90.06 91 LEU A O 1
ATOM 732 N N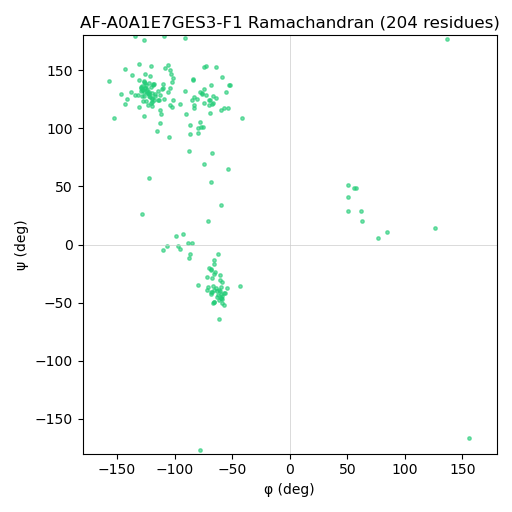 . GLU A 1 92 ? 6.907 2.811 5.333 1.00 92.38 92 GLU A N 1
ATOM 733 C CA . GLU A 1 92 ? 6.277 3.624 6.355 1.00 92.38 92 GLU A CA 1
ATOM 734 C C . GLU A 1 92 ? 5.154 2.817 7.001 1.00 92.38 92 GLU A C 1
ATOM 736 O O . GLU A 1 92 ? 4.297 2.265 6.313 1.00 92.38 92 GLU A O 1
ATOM 741 N N . VAL A 1 93 ? 5.168 2.751 8.332 1.00 92.31 93 VAL A N 1
ATOM 742 C CA . VAL A 1 93 ? 4.105 2.137 9.129 1.00 92.31 93 VAL A CA 1
ATOM 743 C C . VAL A 1 93 ? 3.661 3.150 10.171 1.00 92.31 93 VAL A C 1
ATOM 745 O O . VAL A 1 93 ? 4.474 3.632 10.962 1.00 92.31 93 VAL A O 1
ATOM 748 N N . LYS A 1 94 ? 2.369 3.469 10.172 1.00 92.38 94 LYS A N 1
ATOM 749 C CA . LYS A 1 94 ? 1.727 4.281 11.206 1.00 92.38 94 LYS A CA 1
ATOM 750 C C . LYS A 1 94 ? 0.700 3.401 11.924 1.00 92.38 94 LYS A C 1
ATOM 752 O O . LYS A 1 94 ? -0.397 3.212 11.392 1.00 92.38 94 LYS A O 1
ATOM 757 N N . PRO A 1 95 ? 1.056 2.822 13.081 1.00 90.44 95 PRO A N 1
ATOM 758 C CA . PRO A 1 95 ? 0.155 1.945 13.817 1.00 90.44 95 PRO A CA 1
ATOM 759 C C . PRO A 1 95 ? -0.952 2.739 14.517 1.00 90.44 95 PRO A C 1
ATOM 761 O O . PRO A 1 95 ? -0.738 3.887 14.909 1.00 90.44 95 PRO A O 1
ATOM 764 N N . GLU A 1 96 ? -2.096 2.080 14.713 1.00 90.38 96 GLU A N 1
ATOM 765 C CA . GLU A 1 96 ? -3.125 2.455 15.700 1.00 90.38 96 GLU A CA 1
ATOM 766 C C . GLU A 1 96 ? -3.633 3.904 15.549 1.00 90.38 96 GLU A C 1
ATOM 768 O O . GLU A 1 96 ? -3.703 4.678 16.503 1.00 90.38 96 GLU A O 1
ATOM 773 N N . ARG A 1 97 ? -3.989 4.283 14.317 1.00 91.75 97 ARG A N 1
ATOM 774 C CA . ARG A 1 97 ? -4.511 5.608 13.966 1.00 91.75 97 ARG A CA 1
ATOM 775 C C . ARG A 1 97 ? -6.010 5.594 13.756 1.00 91.75 97 ARG A C 1
ATOM 777 O O . ARG A 1 97 ? -6.566 4.642 13.207 1.00 91.75 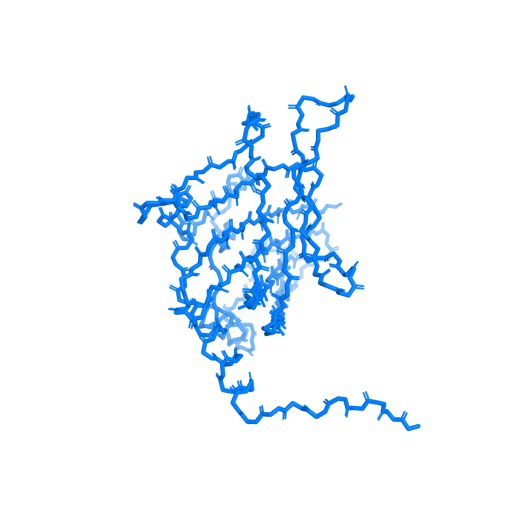97 ARG A O 1
ATOM 784 N N . ASN A 1 98 ? -6.666 6.693 14.114 1.00 95.31 98 ASN A N 1
ATOM 785 C CA . ASN A 1 98 ? -7.982 6.971 13.553 1.00 95.31 98 ASN A CA 1
ATOM 786 C C . ASN A 1 98 ? -7.794 7.570 12.164 1.00 95.31 98 ASN A C 1
ATOM 788 O O . ASN A 1 98 ? -7.068 8.547 12.006 1.00 95.31 98 ASN A O 1
ATOM 792 N N . ILE A 1 99 ? -8.425 6.971 11.161 1.00 96.25 99 ILE A N 1
ATOM 793 C CA . ILE A 1 99 ? -8.249 7.326 9.758 1.00 96.25 99 ILE A CA 1
ATOM 794 C C . ILE A 1 99 ? -9.605 7.681 9.162 1.00 96.25 99 ILE A C 1
ATOM 796 O O . ILE A 1 99 ? -10.573 6.931 9.285 1.00 96.25 99 ILE A O 1
ATOM 800 N N . THR A 1 100 ? -9.672 8.818 8.479 1.00 96.38 100 THR A N 1
ATOM 801 C CA . THR A 1 100 ? -10.863 9.250 7.745 1.00 96.38 100 THR A CA 1
ATOM 802 C C . THR A 1 100 ? -10.578 9.229 6.251 1.00 96.38 100 THR A C 1
ATOM 804 O O . THR A 1 100 ? -9.592 9.809 5.798 1.00 96.38 100 THR A O 1
ATOM 807 N N . THR A 1 101 ? -11.448 8.584 5.472 1.00 93.12 101 THR A N 1
ATOM 808 C CA . THR A 1 101 ? -11.377 8.589 4.006 1.00 93.12 101 THR A CA 1
ATOM 809 C C . THR A 1 101 ? -12.420 9.549 3.445 1.00 93.12 101 THR A C 1
ATOM 811 O O . THR A 1 101 ? -13.616 9.355 3.630 1.00 93.12 101 THR A O 1
ATOM 814 N N . LEU A 1 102 ? -11.983 10.580 2.737 1.00 90.25 102 LEU A N 1
ATOM 815 C CA . LEU A 1 102 ? -12.814 11.640 2.182 1.00 90.25 102 LEU A CA 1
ATOM 816 C C . LEU A 1 102 ? -12.794 11.546 0.649 1.00 90.25 102 LEU A C 1
ATOM 818 O O . LEU A 1 102 ? -11.789 11.900 0.025 1.00 90.25 102 LEU A O 1
ATOM 822 N N . PRO A 1 103 ? -13.873 11.056 0.014 1.00 85.56 103 PRO A N 1
ATOM 823 C CA . PRO A 1 103 ? -14.032 11.194 -1.423 1.00 85.56 103 PRO A CA 1
ATOM 824 C C . PRO A 1 103 ? -14.245 12.675 -1.746 1.00 85.56 103 PRO A C 1
ATOM 826 O O . PRO A 1 103 ? -15.189 13.304 -1.267 1.00 85.56 103 PRO A O 1
ATOM 829 N N . VAL A 1 104 ? -13.366 13.237 -2.563 1.00 80.31 104 VAL A N 1
ATOM 830 C CA . VAL A 1 104 ? -13.429 14.632 -2.986 1.00 80.31 104 VAL A CA 1
ATOM 831 C C . VAL A 1 104 ? -13.943 14.662 -4.424 1.00 80.31 104 VAL A C 1
ATOM 833 O O . VAL A 1 104 ? -13.365 14.070 -5.337 1.00 80.31 104 VAL A O 1
ATOM 836 N N . LYS A 1 105 ? -15.082 15.331 -4.620 1.00 71.00 105 LYS A N 1
ATOM 837 C CA . LYS A 1 105 ? -15.614 15.632 -5.951 1.00 71.00 105 LYS A CA 1
ATOM 838 C C . LYS A 1 105 ? -15.055 16.978 -6.380 1.00 71.00 105 LYS A C 1
ATOM 840 O O . LYS A 1 105 ? -15.418 17.999 -5.800 1.00 71.00 105 LYS A O 1
ATOM 845 N N . ASN A 1 106 ? -14.194 16.982 -7.389 1.00 64.88 106 ASN A N 1
ATOM 846 C CA . ASN A 1 106 ? -13.817 18.226 -8.044 1.00 64.88 106 ASN A CA 1
ATOM 847 C C . ASN A 1 106 ? -14.984 18.686 -8.920 1.00 64.88 106 ASN A C 1
ATOM 849 O O . ASN A 1 106 ? -15.423 17.955 -9.802 1.00 64.88 106 ASN A O 1
ATOM 853 N N . SER A 1 107 ? -15.494 19.894 -8.675 1.00 58.12 107 SER A N 1
ATOM 854 C CA . SER A 1 107 ? -16.577 20.488 -9.474 1.00 58.12 107 SER A CA 1
ATOM 855 C C . SER A 1 107 ? -16.196 20.666 -10.945 1.00 58.12 107 SER A C 1
ATOM 857 O O . SER A 1 107 ? -17.068 20.646 -11.810 1.00 58.12 107 SER A O 1
ATOM 859 N N . ASP A 1 108 ? -14.893 20.795 -11.210 1.00 60.56 108 ASP A N 1
ATOM 860 C CA . ASP A 1 108 ? -14.347 21.203 -12.504 1.00 60.56 108 ASP A CA 1
ATOM 861 C C . ASP A 1 108 ? -13.700 20.038 -13.276 1.00 60.56 108 ASP A C 1
ATOM 863 O O . ASP A 1 108 ? -13.225 20.223 -14.397 1.00 60.56 108 ASP A O 1
ATOM 867 N N . SER A 1 109 ? -13.680 18.822 -12.713 1.00 58.81 109 SER A N 1
ATOM 868 C CA . SER A 1 109 ? -13.149 17.632 -13.383 1.00 58.81 109 SER A CA 1
ATOM 869 C C . SER A 1 109 ? -14.122 16.456 -13.307 1.00 58.81 109 SER A C 1
ATOM 871 O O . SER A 1 109 ? -14.744 16.190 -12.285 1.00 58.81 109 SER A O 1
ATOM 873 N N . TYR A 1 110 ? -14.214 15.673 -14.385 1.00 61.69 110 TYR A N 1
ATOM 874 C CA . TYR A 1 110 ? -14.950 14.397 -14.405 1.00 61.69 110 TYR A CA 1
ATOM 875 C C . TYR A 1 110 ? -14.252 13.288 -13.589 1.00 61.69 110 TYR A C 1
ATOM 877 O O . TYR A 1 110 ? -14.474 12.103 -13.832 1.00 61.69 110 TYR A O 1
ATOM 885 N N . THR A 1 111 ? -13.358 13.650 -12.667 1.00 67.94 111 THR A N 1
ATOM 886 C CA . THR A 1 111 ? -12.503 12.725 -11.925 1.00 67.94 111 THR A CA 1
ATOM 887 C C . THR A 1 111 ? -12.730 12.900 -10.436 1.00 67.94 111 THR A C 1
ATOM 889 O O . THR A 1 111 ? -12.665 14.010 -9.913 1.00 67.94 111 THR A O 1
ATOM 892 N N . ASN A 1 112 ? -12.940 11.791 -9.740 1.00 74.81 112 ASN A N 1
ATOM 893 C CA . ASN A 1 112 ? -12.980 11.801 -8.285 1.00 74.81 112 ASN A CA 1
ATOM 894 C C . ASN A 1 112 ? -11.552 11.700 -7.733 1.00 74.81 112 ASN A C 1
ATOM 896 O O . ASN A 1 112 ? -10.727 10.964 -8.287 1.00 74.81 112 ASN A O 1
ATOM 900 N N . SER A 1 113 ? -11.279 12.410 -6.641 1.00 83.62 113 SER A N 1
ATOM 901 C CA . SER A 1 113 ? -10.061 12.300 -5.830 1.00 83.62 113 SER A CA 1
ATOM 902 C C . SER A 1 113 ? -10.362 11.634 -4.484 1.00 83.62 113 SER A C 1
ATOM 904 O O . SER A 1 113 ? -11.488 11.675 -3.983 1.00 83.62 113 SER A O 1
ATOM 906 N N . LEU A 1 114 ? -9.368 10.959 -3.906 1.00 88.19 114 LEU A N 1
ATOM 907 C CA . LEU A 1 114 ? -9.467 10.402 -2.559 1.00 88.19 114 LEU A CA 1
ATOM 908 C C . LEU A 1 114 ? -8.418 11.062 -1.677 1.00 88.19 114 LEU A C 1
ATOM 910 O O . LEU A 1 114 ? -7.221 10.998 -1.981 1.00 88.19 114 LEU A O 1
ATOM 914 N N . LEU A 1 115 ? -8.896 11.642 -0.581 1.00 91.69 115 LEU A N 1
ATOM 915 C CA . LEU A 1 115 ? -8.085 12.123 0.520 1.00 91.69 115 LEU A CA 1
ATOM 916 C C . LEU A 1 115 ? -8.242 11.161 1.702 1.00 91.69 115 LEU A C 1
ATOM 918 O O . LEU A 1 115 ? -9.352 10.791 2.070 1.00 91.69 115 LEU A O 1
ATOM 922 N N . VAL A 1 116 ? -7.138 10.741 2.299 1.00 93.69 116 VAL A N 1
ATOM 923 C CA . VAL A 1 116 ? -7.108 9.939 3.521 1.00 93.69 116 VAL A CA 1
ATOM 924 C C . VAL A 1 116 ? -6.246 10.674 4.524 1.00 93.69 116 VAL A C 1
ATOM 926 O O . VAL A 1 116 ? -5.088 10.965 4.230 1.00 93.69 116 VAL A O 1
ATOM 929 N N . VAL A 1 117 ? -6.810 10.958 5.692 1.00 96.06 117 VAL A N 1
ATOM 930 C CA . VAL A 1 117 ? -6.149 11.705 6.768 1.00 96.06 117 VAL A CA 1
ATOM 931 C C . VAL A 1 117 ? -6.183 10.918 8.065 1.00 96.06 117 VAL A C 1
ATOM 933 O O . VAL A 1 117 ? -7.146 10.186 8.315 1.00 96.06 117 VAL A O 1
ATOM 936 N N . ASP A 1 118 ? -5.146 11.067 8.881 1.00 94.94 118 ASP A N 1
ATOM 937 C CA . ASP A 1 118 ? -5.135 10.536 10.243 1.00 94.94 118 ASP A CA 1
ATOM 938 C C . ASP A 1 118 ? -5.663 11.546 11.279 1.00 94.94 118 ASP A C 1
ATOM 940 O O . ASP A 1 118 ? -6.015 12.686 10.965 1.00 94.94 118 ASP A O 1
ATOM 944 N N . ASP A 1 119 ? -5.722 11.120 12.540 1.00 93.75 119 ASP A N 1
ATOM 945 C CA . ASP A 1 119 ? -6.153 11.941 13.675 1.00 93.75 119 ASP A CA 1
ATOM 946 C C . ASP A 1 119 ? -5.234 13.115 14.021 1.00 93.75 119 ASP A C 1
ATOM 948 O O . ASP A 1 119 ? -5.647 14.010 14.761 1.00 93.75 119 ASP A O 1
ATOM 952 N N . THR A 1 120 ? -4.015 13.152 13.486 1.00 92.06 120 THR A N 1
ATOM 953 C CA . THR A 1 120 ? -3.120 14.308 13.613 1.00 92.06 120 THR A CA 1
ATOM 954 C C . THR A 1 120 ? -3.351 15.350 12.523 1.00 92.06 120 THR A C 1
ATOM 956 O O . THR A 1 120 ? -2.818 16.456 12.613 1.00 92.06 120 THR A O 1
ATOM 959 N N . GLY A 1 121 ? -4.175 15.024 11.523 1.00 90.81 121 GLY A N 1
ATOM 960 C CA . GLY A 1 121 ? -4.384 15.829 10.327 1.00 90.81 121 GLY A CA 1
ATOM 961 C C . GLY A 1 121 ? -3.338 15.580 9.239 1.00 90.81 121 GLY A C 1
ATOM 962 O O . GLY A 1 121 ? -3.286 16.343 8.278 1.00 90.81 121 GLY A O 1
ATOM 963 N N . GLU A 1 122 ? -2.503 14.546 9.367 1.00 93.12 122 GLU A N 1
ATOM 964 C CA . GLU A 1 122 ? -1.532 14.182 8.339 1.00 93.12 122 GLU A CA 1
ATOM 965 C C . GLU A 1 122 ? -2.230 13.507 7.151 1.00 93.12 122 GLU A C 1
ATOM 967 O O . GLU A 1 122 ? -3.049 12.601 7.317 1.00 93.12 122 GLU A O 1
ATOM 972 N N . GLU A 1 123 ? -1.884 13.925 5.932 1.00 93.94 123 GLU A N 1
ATOM 973 C CA . GLU A 1 123 ? -2.386 13.310 4.705 1.00 93.94 123 GLU A CA 1
ATOM 974 C C . GLU A 1 123 ? -1.653 11.991 4.415 1.00 93.94 123 GLU A C 1
ATOM 976 O O . GLU A 1 123 ? -0.513 11.960 3.947 1.00 93.94 123 GLU A O 1
ATOM 981 N N . LEU A 1 124 ? -2.334 10.872 4.651 1.00 92.75 124 LEU A N 1
ATOM 982 C CA . LEU A 1 124 ? -1.819 9.530 4.383 1.00 92.75 124 LEU A CA 1
ATOM 983 C C . LEU A 1 124 ? -1.937 9.144 2.909 1.00 92.75 124 LEU A C 1
ATOM 985 O O . LEU A 1 124 ? -1.101 8.420 2.373 1.00 92.75 124 LEU A O 1
ATOM 989 N N . ILE A 1 125 ? -2.989 9.587 2.228 1.00 90.50 125 ILE A N 1
ATOM 990 C CA . ILE A 1 125 ? -3.170 9.397 0.787 1.00 90.50 125 ILE A CA 1
ATOM 991 C C . ILE A 1 125 ? -3.827 10.662 0.257 1.00 90.50 125 ILE A C 1
ATOM 993 O O . ILE A 1 125 ? -4.936 10.986 0.657 1.00 90.50 125 ILE A O 1
ATOM 997 N N . ASN A 1 126 ? -3.177 11.340 -0.680 1.00 87.62 126 ASN A N 1
ATOM 998 C CA . ASN A 1 126 ? -3.772 12.443 -1.419 1.00 87.62 126 ASN A CA 1
ATOM 999 C C . ASN A 1 126 ? -3.603 12.150 -2.907 1.00 87.62 126 ASN A C 1
ATOM 1001 O O . ASN A 1 126 ? -2.484 12.086 -3.420 1.00 87.62 126 ASN A O 1
ATOM 1005 N N . THR A 1 127 ? -4.713 11.864 -3.581 1.00 76.88 127 THR A N 1
ATOM 1006 C CA . THR A 1 127 ? -4.700 11.492 -4.997 1.00 76.88 127 THR A CA 1
ATOM 1007 C C . THR A 1 127 ? -5.530 12.466 -5.808 1.00 76.88 127 THR A C 1
ATOM 1009 O O . THR A 1 127 ? -6.727 12.566 -5.556 1.00 76.88 127 THR A O 1
ATOM 1012 N N . PRO A 1 128 ? -4.953 13.139 -6.820 1.00 69.88 128 PRO A N 1
ATOM 1013 C CA . PRO A 1 128 ? -5.728 14.018 -7.693 1.00 69.88 128 PRO A CA 1
ATOM 1014 C C . PRO A 1 128 ? -6.702 13.236 -8.591 1.00 69.88 128 PRO A C 1
ATOM 1016 O O . PRO A 1 128 ? -7.697 13.792 -9.049 1.00 69.88 128 PRO A O 1
ATOM 1019 N N . VAL A 1 129 ? -6.437 11.944 -8.826 1.00 72.12 129 VAL A N 1
ATOM 1020 C CA . VAL A 1 129 ? -7.287 11.031 -9.599 1.00 72.12 129 VAL A CA 1
ATOM 1021 C C . VAL A 1 129 ? -7.352 9.680 -8.889 1.00 72.12 129 VAL A C 1
ATOM 1023 O O . VAL A 1 129 ? -6.320 9.111 -8.530 1.00 72.12 129 VAL A O 1
ATOM 1026 N N . ILE A 1 130 ? -8.562 9.149 -8.709 1.00 70.75 130 ILE A N 1
ATOM 1027 C CA . ILE A 1 130 ? -8.781 7.803 -8.175 1.00 70.75 130 ILE A CA 1
ATOM 1028 C C . ILE A 1 130 ? -8.496 6.769 -9.256 1.00 70.75 130 ILE A C 1
ATOM 1030 O O . ILE A 1 130 ? -9.316 6.491 -10.131 1.00 70.75 130 ILE A O 1
ATOM 1034 N N . GLU A 1 131 ? -7.321 6.167 -9.163 1.00 73.44 131 GLU A N 1
ATOM 1035 C CA . GLU A 1 131 ? -6.944 4.990 -9.929 1.00 73.44 131 GLU A CA 1
ATOM 1036 C C . GLU A 1 131 ? -6.467 3.902 -8.972 1.00 73.44 131 GLU A C 1
ATOM 1038 O O . GLU A 1 131 ? -5.805 4.186 -7.973 1.00 73.44 131 GLU A O 1
ATOM 1043 N N . LYS A 1 132 ? -6.857 2.656 -9.276 1.00 84.06 132 LYS A N 1
ATOM 1044 C CA . LYS A 1 132 ? -6.403 1.438 -8.591 1.00 84.06 132 LYS A CA 1
ATOM 1045 C C . LYS A 1 132 ? -6.545 1.542 -7.054 1.00 84.06 132 LYS A C 1
ATOM 1047 O O . LYS A 1 132 ? -5.617 1.277 -6.290 1.00 84.06 132 LYS A O 1
ATOM 1052 N N . ILE A 1 133 ? -7.752 1.916 -6.609 1.00 89.81 133 ILE A N 1
ATOM 1053 C CA . ILE A 1 133 ? -8.196 1.877 -5.206 1.00 89.81 133 ILE A CA 1
ATOM 1054 C C . ILE A 1 133 ? -9.242 0.772 -5.043 1.00 89.81 133 ILE A C 1
ATOM 1056 O O . ILE A 1 133 ? -10.123 0.606 -5.889 1.00 89.81 133 ILE A O 1
ATOM 1060 N N . ALA A 1 134 ? -9.165 0.012 -3.957 1.00 91.69 134 ALA A N 1
ATOM 1061 C CA . ALA A 1 134 ? -10.150 -0.995 -3.602 1.00 91.69 134 ALA A CA 1
ATOM 1062 C C . ALA A 1 134 ? -10.472 -0.945 -2.108 1.00 91.69 134 ALA A C 1
ATOM 1064 O O . ALA A 1 134 ? -9.605 -0.675 -1.280 1.00 91.69 134 ALA A O 1
ATOM 1065 N N . PHE A 1 135 ? -11.727 -1.233 -1.774 1.00 93.00 135 PHE A N 1
ATOM 1066 C CA . PHE A 1 135 ? -12.184 -1.361 -0.393 1.00 93.00 135 PHE A CA 1
ATOM 1067 C C . PHE A 1 135 ? -12.690 -2.776 -0.148 1.00 93.00 135 PHE A C 1
ATOM 1069 O O . PHE A 1 135 ? -13.422 -3.319 -0.982 1.00 93.00 135 PHE A O 1
ATOM 1076 N N . LEU A 1 136 ? -12.358 -3.345 1.006 1.00 92.56 136 LEU A N 1
ATOM 1077 C CA . LEU A 1 136 ? -12.925 -4.610 1.449 1.00 92.56 136 LEU A CA 1
ATOM 1078 C C . LEU A 1 136 ? -14.409 -4.416 1.789 1.00 92.56 136 LEU A C 1
ATOM 1080 O O . LEU A 1 136 ? -14.780 -3.563 2.596 1.00 92.56 136 LEU A O 1
ATOM 1084 N N . ARG A 1 137 ? -15.280 -5.202 1.156 1.00 87.69 137 ARG A N 1
ATOM 1085 C CA . ARG A 1 137 ? -16.722 -5.248 1.418 1.00 87.69 137 ARG A CA 1
ATOM 1086 C C . ARG A 1 137 ? -17.229 -6.678 1.328 1.00 87.69 137 ARG A C 1
ATOM 1088 O O . ARG A 1 137 ? -17.072 -7.334 0.302 1.00 87.69 137 ARG A O 1
ATOM 1095 N N . ASN A 1 138 ? -17.890 -7.144 2.386 1.00 87.00 138 ASN A N 1
ATOM 1096 C CA . ASN A 1 138 ? -18.485 -8.484 2.448 1.00 87.00 138 ASN A CA 1
ATOM 1097 C C . ASN A 1 138 ? -17.488 -9.598 2.055 1.00 87.00 138 ASN A C 1
ATOM 1099 O O . ASN A 1 138 ? -17.834 -10.502 1.301 1.00 87.00 138 ASN A O 1
ATOM 1103 N N . GLY A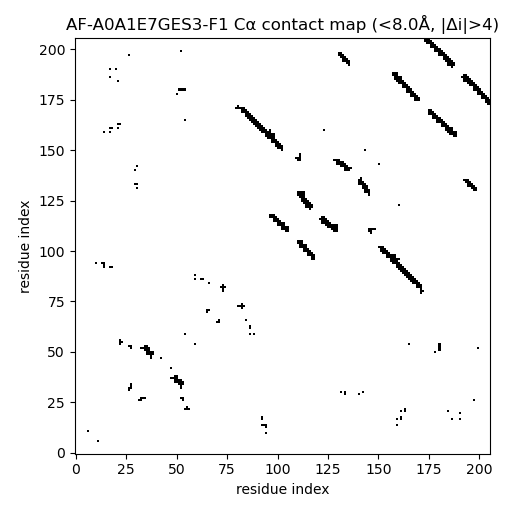 1 139 ? -16.231 -9.490 2.505 1.00 85.56 139 GLY A N 1
ATOM 1104 C CA . GLY A 1 139 ? -15.172 -10.465 2.212 1.00 85.56 139 GLY A CA 1
ATOM 1105 C C . GLY A 1 139 ? -14.571 -10.391 0.802 1.00 85.56 139 GLY A C 1
ATOM 1106 O O . GLY A 1 139 ? -13.746 -11.229 0.456 1.00 85.56 139 GLY A O 1
ATOM 1107 N N . THR A 1 140 ? -14.951 -9.405 -0.015 1.00 89.12 140 THR A N 1
ATOM 1108 C CA . THR A 1 140 ? -14.409 -9.210 -1.371 1.00 89.12 140 THR A CA 1
ATOM 1109 C C . THR A 1 140 ? -13.980 -7.765 -1.599 1.00 89.12 140 THR A C 1
ATOM 1111 O O . THR A 1 140 ? -14.485 -6.847 -0.953 1.00 89.12 140 THR A O 1
ATOM 1114 N N . TYR A 1 141 ? -13.044 -7.538 -2.519 1.00 91.69 141 TYR A N 1
ATOM 1115 C CA . TYR A 1 141 ? -12.597 -6.190 -2.857 1.00 91.69 141 TYR A CA 1
ATOM 1116 C C . TYR A 1 141 ? -13.506 -5.554 -3.904 1.00 91.69 141 TYR A C 1
ATOM 1118 O O . TYR A 1 141 ? -13.697 -6.081 -4.998 1.00 91.69 141 TYR A O 1
ATOM 1126 N N . LYS A 1 142 ? -14.055 -4.384 -3.574 1.00 90.69 142 LYS A N 1
ATOM 1127 C CA . LYS A 1 142 ? -14.757 -3.537 -4.536 1.00 90.69 142 LYS A CA 1
ATOM 1128 C C . LYS A 1 142 ? -13.794 -2.491 -5.086 1.00 90.69 142 LYS A C 1
ATOM 1130 O O . LYS A 1 142 ? -13.267 -1.681 -4.324 1.00 90.69 142 LYS A O 1
ATOM 1135 N N . HIS A 1 143 ? -13.614 -2.506 -6.403 1.00 87.25 143 HIS A N 1
ATOM 1136 C CA . HIS A 1 143 ? -12.713 -1.619 -7.135 1.00 87.25 143 HIS A CA 1
ATOM 1137 C C . HIS A 1 143 ? -13.348 -0.276 -7.443 1.00 87.25 143 HIS A C 1
ATOM 1139 O O . HIS A 1 143 ? -14.517 -0.200 -7.825 1.00 87.25 143 HIS A O 1
ATOM 1145 N N . TYR A 1 144 ? -12.536 0.768 -7.345 1.00 84.12 144 TYR A N 1
ATOM 1146 C CA . TYR A 1 144 ? -12.891 2.121 -7.725 1.00 84.12 144 TYR A CA 1
ATOM 1147 C C . TYR A 1 144 ? -11.822 2.669 -8.669 1.00 84.12 144 TYR A C 1
ATOM 1149 O O . TYR A 1 144 ? -10.616 2.531 -8.448 1.00 84.12 144 TYR A O 1
ATOM 1157 N N . SER A 1 145 ? -12.294 3.267 -9.754 1.00 73.75 145 SER A N 1
ATOM 1158 C CA . SER A 1 145 ? -11.479 3.875 -10.800 1.00 73.75 145 SER A CA 1
ATOM 1159 C C . SER A 1 145 ? -12.041 5.247 -11.162 1.00 73.75 145 SER A C 1
ATOM 1161 O O . SER A 1 145 ? -13.071 5.663 -10.623 1.00 73.75 145 SER A O 1
ATOM 1163 N N . ARG A 1 146 ? -11.383 5.927 -12.106 1.00 69.25 146 ARG A N 1
ATOM 1164 C CA . ARG A 1 146 ? -11.621 7.321 -12.503 1.00 69.25 146 ARG A CA 1
ATOM 1165 C C . ARG A 1 146 ? -13.102 7.714 -12.634 1.00 69.25 146 ARG A C 1
ATOM 1167 O O . ARG A 1 146 ? -13.458 8.828 -12.268 1.00 69.25 146 ARG A O 1
ATOM 1174 N N . ASN A 1 147 ? -13.953 6.798 -13.103 1.00 66.00 147 ASN A N 1
ATOM 1175 C CA . ASN A 1 147 ? -15.356 7.067 -13.439 1.00 66.00 147 ASN A CA 1
ATOM 1176 C C . ASN A 1 147 ? -16.365 6.701 -12.330 1.00 66.00 147 ASN A C 1
ATOM 1178 O O . ASN A 1 147 ? -17.569 6.873 -12.519 1.00 66.00 147 ASN A O 1
ATOM 1182 N N . TYR A 1 148 ? -15.920 6.164 -11.191 1.00 68.50 148 TYR A N 1
ATOM 1183 C CA . TYR A 1 148 ? -16.821 5.706 -10.129 1.00 68.50 148 TYR A CA 1
ATOM 1184 C C . TYR A 1 148 ? -17.263 6.851 -9.219 1.00 68.50 148 TYR A C 1
ATOM 1186 O O . TYR A 1 148 ? -16.435 7.422 -8.518 1.00 68.50 148 TYR A O 1
ATOM 1194 N N . GLN A 1 149 ? -18.566 7.147 -9.186 1.00 64.44 149 GLN A N 1
ATOM 1195 C CA . GLN A 1 149 ? -19.122 8.323 -8.497 1.00 64.44 149 GLN A CA 1
ATOM 1196 C C . GLN A 1 149 ? -19.459 8.121 -7.007 1.00 64.44 149 GLN A C 1
ATOM 1198 O O . GLN A 1 149 ? -19.662 9.114 -6.305 1.00 64.44 149 GLN A O 1
ATOM 1203 N N . ASP A 1 150 ? -19.452 6.873 -6.521 1.00 77.06 150 ASP A N 1
ATOM 1204 C CA . ASP A 1 150 ? -19.942 6.500 -5.182 1.00 77.06 150 ASP A CA 1
ATOM 1205 C C . ASP A 1 150 ? -18.865 5.816 -4.334 1.00 77.06 150 ASP A C 1
ATOM 1207 O O . ASP A 1 150 ? -19.002 4.671 -3.886 1.00 77.06 150 ASP A O 1
ATOM 1211 N N . ILE A 1 151 ? -17.746 6.508 -4.144 1.00 80.31 151 ILE A N 1
ATOM 1212 C CA . ILE A 1 151 ? -16.694 6.038 -3.245 1.00 80.31 151 ILE A CA 1
ATOM 1213 C C . ILE A 1 151 ? -17.140 6.284 -1.810 1.00 80.31 151 ILE A C 1
ATOM 1215 O O . ILE A 1 151 ? -17.587 7.388 -1.494 1.00 80.31 151 ILE A O 1
ATOM 1219 N N . PRO A 1 152 ? -17.057 5.276 -0.931 1.00 85.62 152 PRO A N 1
ATOM 1220 C CA . PRO A 1 152 ? -17.465 5.457 0.445 1.00 85.62 152 PRO A CA 1
ATOM 1221 C C . PRO A 1 152 ? -16.530 6.395 1.195 1.00 85.62 152 PRO A C 1
ATOM 1223 O O . PRO A 1 152 ? -15.309 6.258 1.142 1.00 85.62 152 PRO A O 1
ATOM 1226 N N . GLN A 1 153 ? -17.137 7.276 1.980 1.00 90.44 153 GLN A N 1
ATOM 1227 C CA . GLN A 1 153 ? -16.474 7.850 3.136 1.00 90.44 153 GLN A CA 1
ATOM 1228 C C . GLN A 1 153 ? -16.487 6.824 4.272 1.00 90.44 153 GLN A C 1
ATOM 1230 O O . GLN A 1 153 ? -17.533 6.245 4.572 1.00 90.44 153 GLN A O 1
ATOM 1235 N N . LEU A 1 154 ? -15.332 6.602 4.892 1.00 92.00 154 LEU A N 1
ATOM 1236 C CA . LEU A 1 154 ? -15.154 5.712 6.032 1.00 92.00 154 LEU A CA 1
ATOM 1237 C C . LEU A 1 154 ? -14.481 6.476 7.166 1.00 92.00 154 LEU A C 1
ATOM 1239 O O . LEU A 1 154 ? -13.556 7.254 6.937 1.00 92.00 154 LEU A O 1
ATOM 1243 N N . ASN A 1 155 ? -14.935 6.199 8.384 1.00 95.06 155 ASN A N 1
ATOM 1244 C CA . ASN A 1 155 ? -14.256 6.583 9.612 1.00 95.06 155 ASN A CA 1
ATOM 1245 C C . ASN A 1 155 ? -13.768 5.288 10.254 1.00 95.06 155 ASN A C 1
ATOM 1247 O O . ASN A 1 155 ? -14.577 4.449 10.651 1.00 95.06 155 ASN A O 1
ATOM 1251 N N . LEU A 1 156 ? -12.456 5.108 10.283 1.00 94.69 156 LEU A N 1
ATOM 1252 C CA . LEU A 1 156 ? -11.786 3.907 10.748 1.00 94.69 156 LEU A CA 1
ATOM 1253 C C . LEU A 1 156 ? -11.100 4.233 12.072 1.00 94.69 156 LEU A C 1
ATOM 1255 O O . LEU A 1 156 ? -10.336 5.190 12.156 1.00 94.69 156 LEU A O 1
ATOM 1259 N N . THR A 1 157 ? -11.389 3.464 13.113 1.00 94.69 157 THR A N 1
ATOM 1260 C CA . THR A 1 157 ? -10.809 3.655 14.450 1.00 94.69 157 THR A CA 1
ATOM 1261 C C . THR A 1 157 ? -9.753 2.593 14.683 1.00 94.69 157 THR A C 1
ATOM 1263 O O . THR A 1 157 ? -10.013 1.429 14.397 1.00 94.69 157 THR A O 1
ATOM 1266 N N . ASN A 1 158 ? -8.589 2.977 15.208 1.00 93.62 158 ASN A N 1
ATOM 1267 C CA . ASN A 1 158 ? -7.513 2.042 15.550 1.00 93.62 158 ASN A CA 1
ATOM 1268 C C . ASN A 1 158 ? -7.025 1.173 14.367 1.00 93.62 158 ASN A C 1
ATOM 1270 O O . ASN A 1 158 ? -6.938 -0.043 14.468 1.00 93.62 158 ASN A O 1
ATOM 1274 N N . HIS A 1 159 ? -6.739 1.784 13.217 1.00 94.69 159 HIS A N 1
ATOM 1275 C CA . HIS A 1 159 ? -6.223 1.077 12.040 1.00 94.69 159 HIS A CA 1
ATOM 1276 C C . HIS A 1 159 ? -4.739 1.363 11.822 1.00 94.69 159 HIS A C 1
ATOM 1278 O O . HIS A 1 159 ? -4.226 2.418 12.198 1.00 94.69 159 HIS A O 1
ATOM 1284 N N . THR A 1 160 ? -4.046 0.434 11.169 1.00 95.31 160 THR A N 1
ATOM 1285 C CA . THR A 1 160 ? -2.635 0.598 10.813 1.00 95.31 160 THR A CA 1
ATOM 1286 C C . THR A 1 160 ? -2.507 0.978 9.348 1.00 95.31 160 THR A C 1
ATOM 1288 O O . THR A 1 160 ? -2.975 0.262 8.465 1.00 95.31 160 THR A O 1
ATOM 1291 N N . PHE A 1 161 ? -1.844 2.097 9.076 1.00 95.81 161 PHE A N 1
ATOM 1292 C CA . PHE A 1 161 ? -1.469 2.474 7.720 1.00 95.81 161 PHE A CA 1
ATOM 1293 C C . PHE A 1 161 ? -0.084 1.921 7.393 1.00 95.81 161 PHE A C 1
ATOM 1295 O O . PHE A 1 161 ? 0.857 2.097 8.170 1.00 95.81 161 PHE A O 1
ATOM 1302 N N . VAL A 1 162 ? 0.043 1.288 6.230 1.00 95.12 162 VAL A N 1
ATOM 1303 C CA . VAL A 1 162 ? 1.321 0.825 5.690 1.00 95.12 162 VAL A CA 1
ATOM 1304 C C . VAL A 1 162 ? 1.492 1.376 4.287 1.00 95.12 162 VAL A C 1
ATOM 1306 O O . VAL A 1 162 ? 0.597 1.244 3.452 1.00 95.12 162 VAL A O 1
ATOM 1309 N N . ARG A 1 163 ? 2.658 1.950 4.011 1.00 92.94 163 ARG A N 1
ATOM 1310 C CA . ARG A 1 163 ? 3.071 2.356 2.674 1.00 92.94 163 ARG A CA 1
ATOM 1311 C C . ARG A 1 163 ? 4.393 1.699 2.322 1.00 92.94 163 ARG A C 1
ATOM 1313 O O . ARG A 1 163 ? 5.375 1.808 3.055 1.00 92.94 163 ARG A O 1
ATOM 1320 N N . THR A 1 164 ? 4.406 1.107 1.139 1.00 90.06 164 THR A N 1
ATOM 1321 C CA . THR A 1 164 ? 5.600 0.622 0.463 1.00 90.06 164 THR A CA 1
ATOM 1322 C C . THR A 1 164 ? 5.785 1.442 -0.800 1.00 90.06 164 THR A C 1
ATOM 1324 O O . THR A 1 164 ? 4.880 1.539 -1.627 1.00 90.06 164 THR A O 1
ATOM 1327 N N . SER A 1 165 ? 6.950 2.061 -0.942 1.00 86.56 165 SER A N 1
ATOM 1328 C CA . SER A 1 165 ? 7.331 2.810 -2.133 1.00 86.56 165 SER A CA 1
ATOM 1329 C C . SER A 1 165 ? 8.586 2.201 -2.729 1.00 86.56 165 SER A C 1
ATOM 1331 O O . SER A 1 165 ? 9.536 1.875 -2.014 1.00 86.56 165 SER A O 1
ATOM 1333 N N . PHE A 1 166 ? 8.579 2.040 -4.041 1.00 82.81 166 PHE A N 1
ATOM 1334 C CA . PHE A 1 166 ? 9.698 1.537 -4.806 1.00 82.81 166 PHE A CA 1
ATOM 1335 C C . PHE A 1 166 ? 9.940 2.436 -6.003 1.00 82.81 166 PHE A C 1
ATOM 1337 O O . PHE A 1 166 ? 9.035 2.690 -6.794 1.00 82.81 166 PHE A O 1
ATOM 1344 N N . GLU A 1 167 ? 11.178 2.869 -6.157 1.00 81.88 167 GLU A N 1
ATOM 1345 C CA . GLU A 1 167 ? 11.651 3.564 -7.340 1.00 81.88 167 GLU A CA 1
ATOM 1346 C C . GLU A 1 167 ? 12.781 2.75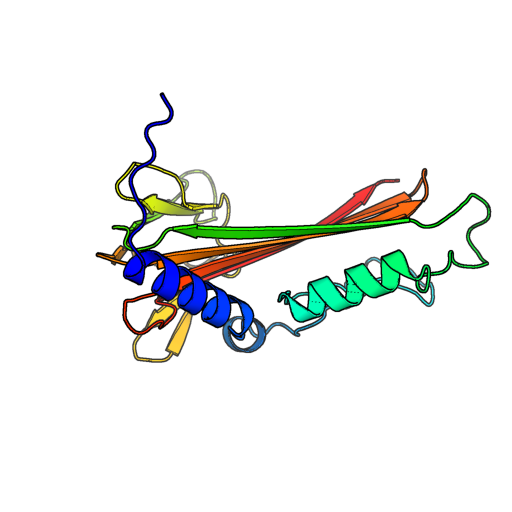0 -7.952 1.00 81.88 167 GLU A C 1
ATOM 1348 O O . GLU A 1 167 ? 13.740 2.384 -7.269 1.00 81.88 167 GLU A O 1
ATOM 1353 N N . ARG A 1 168 ? 12.688 2.506 -9.254 1.00 76.06 168 ARG A N 1
ATOM 1354 C CA . ARG A 1 168 ? 13.797 2.014 -10.060 1.00 76.06 168 ARG A CA 1
ATOM 1355 C C . ARG A 1 168 ? 14.084 3.031 -11.142 1.00 76.06 168 ARG A C 1
ATOM 1357 O O . ARG A 1 168 ? 13.224 3.311 -11.974 1.00 76.06 168 ARG A O 1
ATOM 1364 N N . THR A 1 169 ? 15.317 3.504 -11.164 1.00 75.56 169 THR A N 1
ATOM 1365 C CA . THR A 1 169 ? 15.860 4.292 -12.264 1.00 75.56 169 THR A CA 1
ATOM 1366 C C . THR A 1 169 ? 16.896 3.460 -12.999 1.00 75.56 169 THR A C 1
ATOM 1368 O O . THR A 1 169 ? 17.729 2.821 -12.357 1.00 75.56 169 THR A O 1
ATOM 1371 N N . TYR A 1 170 ? 16.851 3.445 -14.326 1.00 71.50 170 TYR A N 1
ATOM 1372 C CA . TYR A 1 170 ? 17.888 2.832 -15.146 1.00 71.50 170 TYR A CA 1
ATOM 1373 C C . TYR A 1 170 ? 18.115 3.654 -16.416 1.00 71.50 170 TYR A C 1
ATOM 1375 O O . TYR A 1 170 ? 17.195 4.306 -16.910 1.00 71.50 170 TYR A O 1
ATOM 1383 N N . GLY A 1 171 ? 19.328 3.624 -16.958 1.00 70.62 171 GLY A N 1
ATOM 1384 C CA . GLY A 1 171 ? 19.612 4.326 -18.205 1.00 70.62 171 GLY A CA 1
ATOM 1385 C C . GLY A 1 171 ? 21.073 4.698 -18.401 1.00 70.62 171 GLY A C 1
ATOM 1386 O O . GLY A 1 171 ? 21.959 4.215 -17.695 1.00 70.62 171 GLY A O 1
ATOM 1387 N N . THR A 1 172 ? 21.312 5.564 -19.380 1.00 67.75 172 THR A N 1
ATOM 1388 C CA . THR A 1 172 ? 22.594 6.216 -19.666 1.00 67.75 172 THR A CA 1
ATOM 1389 C C . THR A 1 172 ? 22.513 7.704 -19.317 1.00 67.75 172 THR A C 1
ATOM 1391 O O . THR A 1 172 ? 21.483 8.210 -18.880 1.00 67.75 172 THR A O 1
ATOM 1394 N N . HIS A 1 173 ? 23.607 8.438 -19.516 1.00 67.06 173 HIS A N 1
ATOM 1395 C CA . HIS A 1 173 ? 23.628 9.886 -19.309 1.00 67.06 173 HIS A CA 1
ATOM 1396 C C . HIS A 1 173 ? 22.732 10.674 -20.291 1.00 67.06 173 HIS A C 1
ATOM 1398 O O . HIS A 1 173 ? 22.432 11.830 -20.012 1.00 67.06 173 HIS A O 1
ATOM 1404 N N . MET A 1 174 ? 22.309 10.066 -21.408 1.00 68.50 174 MET A N 1
ATOM 1405 C CA . MET A 1 174 ? 21.440 10.686 -22.427 1.00 68.50 174 MET A CA 1
ATOM 1406 C C . MET A 1 174 ? 20.032 10.090 -22.469 1.00 68.50 174 MET A C 1
ATOM 1408 O O . MET A 1 174 ? 19.216 10.498 -23.280 1.00 68.50 174 MET A O 1
ATOM 1412 N N . ASN A 1 175 ? 19.763 9.044 -21.692 1.00 69.75 175 ASN A N 1
ATOM 1413 C CA . ASN A 1 175 ? 18.479 8.365 -21.744 1.00 69.75 175 ASN A CA 1
ATOM 1414 C C . ASN A 1 175 ? 18.209 7.722 -20.390 1.00 69.75 175 ASN A C 1
ATOM 1416 O O . ASN A 1 175 ? 18.881 6.757 -20.028 1.00 69.75 175 ASN A O 1
ATOM 1420 N N . VAL A 1 176 ? 17.257 8.271 -19.639 1.00 71.44 176 VAL A N 1
ATOM 1421 C CA . VAL A 1 176 ? 16.935 7.825 -18.283 1.00 71.44 176 VAL A CA 1
ATOM 1422 C C . VAL A 1 176 ? 15.477 7.418 -18.214 1.00 71.44 176 VAL A C 1
ATOM 1424 O O . VAL A 1 176 ? 14.578 8.183 -18.558 1.00 71.44 176 VAL A O 1
ATOM 1427 N N . CYS A 1 177 ? 15.247 6.226 -17.689 1.00 73.44 177 CYS A N 1
ATOM 1428 C CA . CYS A 1 177 ? 13.926 5.701 -17.419 1.00 73.44 177 CYS A CA 1
ATOM 1429 C C . CYS A 1 177 ? 13.741 5.553 -15.913 1.00 73.44 177 CYS A C 1
ATOM 1431 O O . CYS A 1 177 ? 14.519 4.874 -15.240 1.00 73.44 177 CYS A O 1
ATOM 1433 N N . VAL A 1 178 ? 12.691 6.174 -15.390 1.00 75.31 178 VAL A N 1
ATOM 1434 C CA . VAL A 1 178 ? 12.311 6.117 -13.978 1.00 75.31 178 VAL A CA 1
ATOM 1435 C C . VAL A 1 178 ? 10.976 5.401 -13.876 1.00 75.31 178 VAL A C 1
ATOM 1437 O O . VAL A 1 178 ? 10.036 5.726 -14.592 1.00 75.31 178 VAL A O 1
ATOM 1440 N N . SER A 1 179 ? 10.885 4.442 -12.966 1.00 75.62 179 SER A N 1
ATOM 1441 C CA . SER A 1 179 ? 9.644 3.761 -12.612 1.00 75.62 179 SER A CA 1
ATOM 1442 C C . SER A 1 179 ? 9.407 3.906 -11.119 1.00 75.62 179 SER A C 1
ATOM 1444 O O . SER A 1 179 ? 10.321 3.694 -10.324 1.00 75.62 179 SER A O 1
ATOM 1446 N N . ILE A 1 180 ? 8.190 4.288 -10.746 1.00 79.38 180 ILE A N 1
ATOM 1447 C CA . ILE A 1 180 ? 7.770 4.471 -9.358 1.00 79.38 180 ILE A CA 1
ATOM 1448 C C . ILE A 1 180 ? 6.547 3.597 -9.119 1.00 79.38 180 ILE A C 1
ATOM 1450 O O . ILE A 1 180 ? 5.616 3.593 -9.919 1.00 79.38 180 ILE A O 1
ATOM 1454 N N . ASN A 1 181 ? 6.543 2.879 -8.004 1.00 83.06 181 ASN A N 1
ATOM 1455 C CA . ASN A 1 181 ? 5.456 2.031 -7.546 1.00 83.06 181 ASN A CA 1
ATOM 1456 C C . ASN A 1 181 ? 5.174 2.356 -6.078 1.00 83.06 181 ASN A C 1
ATOM 1458 O O . ASN A 1 181 ? 6.046 2.208 -5.227 1.00 83.06 181 ASN A O 1
ATOM 1462 N N . ASN A 1 182 ? 3.964 2.821 -5.780 1.00 86.94 182 ASN A N 1
ATOM 1463 C CA . ASN A 1 182 ? 3.506 3.057 -4.419 1.00 86.94 182 ASN A CA 1
ATOM 1464 C C . ASN A 1 182 ? 2.324 2.149 -4.108 1.00 86.94 182 ASN A C 1
ATOM 1466 O O . ASN A 1 182 ? 1.305 2.149 -4.803 1.00 86.94 182 ASN A O 1
ATOM 1470 N N . GLN A 1 183 ? 2.443 1.443 -2.999 1.00 89.31 183 GLN A N 1
ATOM 1471 C CA . GLN A 1 183 ? 1.462 0.512 -2.485 1.00 89.31 183 GLN A CA 1
ATOM 1472 C C . GLN A 1 183 ? 1.070 0.981 -1.091 1.00 89.31 183 GLN A C 1
ATOM 1474 O O . GLN A 1 183 ? 1.937 1.248 -0.263 1.00 89.31 183 GLN A O 1
ATOM 1479 N N . ASN A 1 184 ? -0.224 1.151 -0.842 1.00 93.38 184 ASN A N 1
ATOM 1480 C CA . ASN A 1 184 ? -0.716 1.598 0.454 1.00 93.38 184 ASN A CA 1
ATOM 1481 C C . ASN A 1 184 ? -1.810 0.649 0.933 1.00 93.38 184 ASN A C 1
ATOM 1483 O O . ASN A 1 184 ? -2.731 0.344 0.171 1.00 93.38 184 ASN A O 1
ATOM 1487 N N . LEU A 1 185 ? -1.736 0.252 2.199 1.00 95.38 185 LEU A N 1
ATOM 1488 C CA . LEU A 1 185 ? -2.767 -0.503 2.894 1.00 95.38 185 LEU A CA 1
ATOM 1489 C C . LEU A 1 185 ? -3.242 0.258 4.122 1.00 95.38 185 LEU A C 1
ATOM 1491 O O . LEU A 1 185 ? -2.456 0.896 4.822 1.00 95.38 185 LEU A O 1
ATOM 1495 N N . ILE A 1 186 ? -4.531 0.124 4.404 1.00 96.50 186 ILE A N 1
ATOM 1496 C CA . ILE A 1 186 ? -5.088 0.377 5.727 1.00 96.50 186 ILE A CA 1
ATOM 1497 C C . ILE A 1 186 ? -5.567 -0.964 6.263 1.00 96.50 186 ILE A C 1
ATOM 1499 O O . ILE A 1 186 ? -6.459 -1.575 5.671 1.00 96.50 186 ILE A O 1
ATOM 1503 N N . LEU A 1 187 ? -4.950 -1.414 7.348 1.00 96.50 187 LEU A N 1
ATOM 1504 C CA . LEU A 1 187 ? -5.202 -2.693 7.998 1.00 96.50 187 LEU A CA 1
ATOM 1505 C C . LEU A 1 187 ? -6.057 -2.488 9.253 1.00 96.50 187 LEU A C 1
ATOM 1507 O O . LEU A 1 187 ? -5.832 -1.522 9.989 1.00 96.50 187 LEU A O 1
ATOM 1511 N N . ASP A 1 188 ? -7.013 -3.384 9.491 1.00 93.81 188 ASP A N 1
ATOM 1512 C CA . ASP A 1 188 ? -7.685 -3.500 10.791 1.00 93.81 188 ASP A CA 1
ATOM 1513 C C . ASP A 1 188 ? -6.809 -4.254 11.817 1.00 93.81 188 ASP A C 1
ATOM 1515 O O . ASP A 1 188 ? -5.658 -4.605 11.538 1.00 93.81 188 ASP A O 1
ATOM 1519 N N . ASP A 1 189 ? -7.344 -4.479 13.021 1.00 90.69 189 ASP A N 1
ATOM 1520 C CA . ASP A 1 189 ? -6.648 -5.185 14.107 1.00 90.69 189 ASP A CA 1
ATOM 1521 C C . ASP A 1 189 ? -6.349 -6.665 13.786 1.00 90.69 189 ASP A C 1
ATOM 1523 O O . ASP A 1 189 ? -5.399 -7.224 14.333 1.00 90.69 189 ASP A O 1
ATOM 1527 N N . ASP A 1 190 ? -7.114 -7.274 12.875 1.00 92.31 190 ASP A N 1
ATOM 1528 C CA . ASP A 1 190 ? -6.937 -8.652 12.398 1.00 92.31 190 ASP A CA 1
ATOM 1529 C C . ASP A 1 190 ? -6.058 -8.716 11.130 1.00 92.31 190 ASP A C 1
ATOM 1531 O O . ASP A 1 190 ? -5.941 -9.764 10.490 1.00 92.31 190 ASP A O 1
ATOM 1535 N N . LEU A 1 191 ? -5.431 -7.592 10.755 1.00 92.50 191 LEU A N 1
ATOM 1536 C CA . LEU A 1 191 ? -4.587 -7.426 9.570 1.00 92.50 191 LEU A CA 1
ATOM 1537 C C . LEU A 1 191 ? -5.322 -7.628 8.237 1.00 92.50 191 LEU A C 1
ATOM 1539 O O . LEU A 1 191 ? -4.692 -7.814 7.190 1.00 92.50 191 LEU A O 1
ATOM 1543 N N . ASN A 1 192 ? -6.650 -7.511 8.225 1.00 93.81 192 ASN A N 1
ATOM 1544 C CA . ASN A 1 192 ? -7.404 -7.425 6.984 1.00 93.81 192 ASN A CA 1
ATOM 1545 C C . ASN A 1 192 ? -7.173 -6.053 6.352 1.00 93.81 192 ASN A C 1
ATOM 1547 O O . ASN A 1 192 ? -7.381 -5.011 6.976 1.00 93.81 192 ASN A O 1
ATOM 1551 N N . ALA A 1 193 ? -6.801 -6.033 5.073 1.00 95.06 193 ALA A N 1
ATOM 1552 C CA . ALA A 1 193 ? -6.677 -4.780 4.342 1.00 95.06 193 ALA A CA 1
ATOM 1553 C C . ALA A 1 193 ? -8.059 -4.227 3.978 1.00 95.06 193 ALA A C 1
ATOM 1555 O O . ALA A 1 193 ? -8.683 -4.670 3.013 1.00 95.06 193 ALA A O 1
ATOM 1556 N N . ILE A 1 194 ? -8.519 -3.238 4.742 1.00 95.56 194 ILE A N 1
ATOM 1557 C CA . ILE A 1 194 ? -9.796 -2.540 4.561 1.00 95.56 194 ILE A CA 1
ATOM 1558 C C . ILE A 1 194 ? -9.756 -1.632 3.334 1.00 95.56 194 ILE A C 1
ATOM 1560 O O . ILE A 1 194 ? -10.726 -1.564 2.575 1.00 95.56 194 ILE A O 1
ATOM 1564 N N . LEU A 1 195 ? -8.623 -0.964 3.120 1.00 94.56 195 LEU A N 1
ATOM 1565 C CA . LEU A 1 195 ? -8.349 -0.148 1.943 1.00 94.56 195 LEU A CA 1
ATOM 1566 C C . LEU A 1 195 ? -7.032 -0.592 1.327 1.00 94.56 195 LEU A C 1
ATOM 1568 O O . LEU A 1 195 ? -6.022 -0.717 2.017 1.00 94.56 195 LEU A O 1
ATOM 1572 N N . VAL A 1 196 ? -7.050 -0.768 0.012 1.00 93.81 196 VAL A N 1
ATOM 1573 C CA . VAL A 1 196 ? -5.877 -1.061 -0.802 1.00 93.81 196 VAL A CA 1
ATOM 1574 C C . VAL A 1 196 ? -5.767 0.030 -1.851 1.00 93.81 196 VAL A C 1
ATOM 1576 O O . VAL A 1 196 ? -6.720 0.295 -2.586 1.00 93.81 196 VAL A O 1
ATOM 1579 N N . ARG A 1 197 ? -4.597 0.649 -1.956 1.00 90.81 197 ARG A N 1
ATOM 1580 C CA . ARG A 1 197 ? -4.256 1.525 -3.071 1.00 90.81 197 ARG A CA 1
ATOM 1581 C C . ARG A 1 197 ? -2.977 1.042 -3.714 1.00 90.81 197 ARG A C 1
ATOM 1583 O O . ARG A 1 197 ? -1.987 0.777 -3.036 1.00 90.81 197 ARG A O 1
ATOM 1590 N N . TYR A 1 198 ? -2.986 1.057 -5.029 1.00 87.50 198 TYR A N 1
ATOM 1591 C CA . TYR A 1 198 ? -1.821 0.831 -5.848 1.00 87.50 198 TYR A CA 1
ATOM 1592 C C . TYR A 1 198 ? -1.652 2.005 -6.820 1.00 87.50 198 TYR A C 1
ATOM 1594 O O . TYR A 1 198 ? -2.630 2.527 -7.342 1.00 87.50 198 TYR A O 1
ATOM 1602 N N . SER A 1 199 ? -0.429 2.471 -7.041 1.00 82.06 199 SER A N 1
ATOM 1603 C CA . SER A 1 199 ? -0.137 3.460 -8.080 1.00 82.06 199 SER A CA 1
ATOM 1604 C C . SER A 1 199 ? 1.239 3.217 -8.662 1.00 82.06 199 SER A C 1
ATOM 1606 O O . SER A 1 199 ? 2.212 3.147 -7.914 1.00 82.06 199 SER A O 1
ATOM 1608 N N . ASP A 1 200 ? 1.312 3.159 -9.978 1.00 78.25 200 ASP A N 1
ATOM 1609 C CA . ASP A 1 200 ? 2.528 3.044 -10.764 1.00 78.25 200 ASP A CA 1
ATOM 1610 C C . ASP A 1 200 ? 2.664 4.235 -11.717 1.00 78.25 200 ASP A C 1
ATOM 1612 O O . ASP A 1 200 ? 1.683 4.878 -12.091 1.00 78.25 200 ASP A O 1
ATOM 1616 N N . GLY A 1 201 ? 3.900 4.552 -12.082 1.00 73.06 201 GLY A N 1
ATOM 1617 C CA . GLY A 1 201 ? 4.209 5.574 -13.071 1.00 73.06 201 GLY A CA 1
ATOM 1618 C C . GLY A 1 201 ? 5.580 5.339 -13.687 1.00 73.06 201 GLY A C 1
ATOM 1619 O O . GLY A 1 201 ? 6.519 4.955 -12.987 1.00 73.06 201 GLY A O 1
ATOM 1620 N N . GLY A 1 202 ? 5.678 5.567 -14.994 1.00 69.62 202 GLY A N 1
ATOM 1621 C CA . GLY A 1 202 ? 6.916 5.514 -15.761 1.00 69.62 202 GLY A CA 1
ATOM 1622 C C . GLY A 1 202 ? 7.216 6.872 -16.388 1.00 69.62 202 GLY A C 1
ATOM 1623 O O . GLY A 1 202 ? 6.315 7.526 -16.911 1.00 69.62 202 GLY A O 1
ATOM 1624 N N . TYR A 1 203 ? 8.477 7.289 -16.343 1.00 70.75 203 TYR A N 1
ATOM 1625 C CA . TYR A 1 203 ? 8.970 8.495 -16.999 1.00 70.75 203 TYR A CA 1
ATOM 1626 C C . TYR A 1 203 ? 10.184 8.149 -17.848 1.00 70.75 203 TYR A C 1
ATOM 1628 O O . TYR A 1 203 ? 11.071 7.423 -17.398 1.00 70.75 203 TYR A O 1
ATOM 1636 N N . HIS A 1 204 ? 10.228 8.699 -19.057 1.00 67.69 204 HIS A N 1
ATOM 1637 C CA . HIS A 1 204 ? 11.350 8.576 -19.976 1.00 67.69 204 HIS A CA 1
ATOM 1638 C C . HIS A 1 204 ? 11.899 9.967 -20.283 1.00 67.69 204 HIS A C 1
ATOM 1640 O O . HIS A 1 204 ? 11.152 10.863 -20.676 1.00 67.69 204 HIS A O 1
ATOM 1646 N N . PHE A 1 205 ? 13.197 10.146 -20.064 1.00 69.00 205 PHE A N 1
ATOM 1647 C CA . PHE A 1 205 ? 13.925 11.382 -20.314 1.00 69.00 205 PHE A CA 1
ATOM 1648 C C . PHE A 1 205 ? 14.984 11.116 -21.386 1.00 69.00 205 PHE A C 1
ATOM 1650 O O . PHE A 1 205 ? 15.744 10.154 -21.257 1.00 69.00 205 PHE A O 1
ATOM 1657 N N . VAL A 1 206 ? 15.020 11.965 -22.417 1.00 65.81 206 VAL A N 1
ATOM 1658 C CA . VAL A 1 206 ? 15.969 11.943 -23.548 1.00 65.81 206 VAL A CA 1
ATOM 1659 C C . VAL A 1 206 ? 16.725 13.263 -23.590 1.00 65.81 206 VAL A C 1
ATOM 1661 O O . VAL A 1 206 ? 16.070 14.298 -23.328 1.00 65.81 206 VAL A O 1
#

Nearest PDB structures (foldseek):
  7ccc-assembly1_C  TM=3.281E-01  e=1.084E+00  Mus musculus
  3aae-assembly1_A  TM=2.146E-01  e=2.916E-01  Gallus gallus

Mean predicted aligned error: 9.77 Å

Solvent-accessible surface area (backbone atoms only — not comparable to full-atom values): 11859 Å² total; per-residue (Å²): 131,83,88,70,77,82,80,49,71,68,59,50,52,51,42,54,51,53,50,52,50,60,51,67,53,59,61,34,73,72,74,75,42,63,55,58,40,79,73,81,69,90,57,97,45,99,76,69,71,79,38,64,68,55,77,32,67,68,56,50,50,51,49,56,48,37,58,76,68,53,67,65,58,50,60,94,83,50,93,84,54,74,42,48,76,48,78,49,78,46,80,48,73,47,66,67,31,38,36,39,37,43,62,42,78,46,92,88,46,91,38,33,20,40,38,27,30,40,80,87,68,50,75,79,39,79,35,88,57,33,53,54,33,32,34,54,51,97,94,40,75,50,76,42,42,47,82,54,88,82,64,74,68,45,81,43,73,53,24,29,41,38,38,43,37,38,37,42,36,39,34,43,97,66,37,38,38,40,36,40,36,40,40,37,38,34,21,45,90,86,65,49,59,45,34,41,38,45,48,75,51,76,48,80,46,112

Secondary structure (DSSP, 8-state):
----PPPPHHHHHHHHHHHHHHHH--HHHHHT--SEE-------STTPPPEESS--HHHHHHHHHHHHTT-SPPPTT-TT-PPEEEEEEEEEEEEEEEEEEEEEE-TT-S-EEEEEEETT--EEEEESS--SEEEEETTEEEEE-TT---PPPEEEEEEEEEEEEEEEEEEETTEEEEEEEEEEEEE-TT--EEEEEEEEEEEEE-